Protein AF-A0A8T4MLV3-F1 (afdb_monomer)

Radius of gyration: 17.92 Å; Cα contacts (8 Å, |Δi|>4): 299; chains: 1; bounding box: 36×40×73 Å

Solvent-accessible surface area (backbone atoms only — not comparable to full-atom values): 10823 Å² total; per-residue (Å²): 136,87,82,80,91,83,88,83,83,81,86,71,72,80,55,95,76,84,56,32,36,29,25,32,17,57,23,57,56,84,92,43,91,52,51,22,4,35,16,37,26,32,37,85,59,87,55,57,42,27,29,58,46,47,40,67,59,47,53,52,50,33,69,78,64,64,30,89,85,42,58,24,55,58,48,20,52,53,49,48,73,70,39,71,93,43,50,88,75,42,48,30,40,31,48,24,83,70,58,63,59,69,54,22,48,54,42,37,50,63,78,39,67,88,35,68,66,60,72,71,41,50,74,46,42,50,69,57,50,23,63,77,68,71,39,82,79,73,71,69,78,5,41,71,52,2,44,51,32,38,77,33,67,88,48,59,67,81,67,34,58,64,72,74,75,77,51,68,57,86,77,52,69,70,63,51,50,57,50,55,53,59,62,61,73,73,121

pLDDT: mean 87.21, std 15.51, range [35.97, 98.12]

Foldseek 3Di:
DDDDPDDDDDPQVPDLPNWKEKEKEKDAALPGAFKIKIKIQIPPDRDMAIAIDGNVQSVVCCVVQVCNPPSLLLVLLRVCLRPVVPLVVTQEYEYEPDDPQVSNVVLNCLVCVPPPSVVRHHYYYPVVSCVSRVNPPDDGPCHVVRVLCRVAVPPDPVRCPPDDHHRYRDDHNVSSVVSSVSSVVPD

Nearest PDB structures (foldseek):
  3p0c-assembly3_A  TM=3.294E-01  e=3.700E-01  Homo sapiens
  6hxt-assembly2_B  TM=4.831E-01  e=4.244E+00  Homo sapiens
  6hxt-assembly2_C  TM=4.586E-01  e=5.096E+00  Homo sapiens
  5xf9-assembly2_E  TM=2.841E-01  e=3.128E+00  Hydrogenophilus thermoluteolus
  6hxv-assembly1_B  TM=4.649E-01  e=9.967E+00  Danio rerio

Mean predicted aligned error: 6.8 Å

Sequence (187 aa):
MFGSSEKADSKMKKNHFGGRTMHIDVSRRFYQEGDSGIAFKIIPSQKHKGMVLSNKLKKELIRDFELDKNYAQLHAVCIYYLIRDELDSFDNLVICNDESYFDVKRYLDILFLDNEKYLSKFITSLSKLREITGDAKIRSYADGIANVYRRKALKPIRRRQKGVLLDIVQINYKMIKEKLEVTKKIK

Structure (mmCIF, N/CA/C/O backbone):
data_AF-A0A8T4MLV3-F1
#
_entry.id   AF-A0A8T4MLV3-F1
#
loop_
_atom_site.group_PDB
_atom_site.id
_atom_site.type_symbol
_atom_site.label_atom_id
_atom_site.label_alt_id
_atom_site.label_comp_id
_atom_site.label_asym_id
_atom_site.label_entity_id
_atom_site.label_seq_id
_atom_site.pdbx_PDB_ins_code
_atom_site.Cartn_x
_atom_site.Cartn_y
_atom_site.Cartn_z
_atom_site.occupancy
_atom_site.B_iso_or_equiv
_atom_site.auth_seq_id
_atom_site.auth_comp_id
_atom_site.auth_asym_id
_atom_site.auth_atom_id
_atom_site.pdbx_PDB_model_num
ATOM 1 N N . MET A 1 1 ? 8.757 2.879 -54.086 1.00 38.22 1 MET A N 1
ATOM 2 C CA . MET A 1 1 ? 9.854 2.799 -53.099 1.00 38.22 1 MET A CA 1
ATOM 3 C C . MET A 1 1 ? 9.245 2.981 -51.721 1.00 38.22 1 MET A C 1
ATOM 5 O O . MET A 1 1 ? 8.786 4.071 -51.412 1.00 38.22 1 MET A O 1
ATOM 9 N N . PHE A 1 2 ? 9.134 1.897 -50.954 1.00 40.03 2 PHE A N 1
ATOM 10 C CA . PHE A 1 2 ? 8.582 1.917 -49.601 1.00 40.03 2 PHE A CA 1
ATOM 11 C C . PHE A 1 2 ? 9.698 2.281 -48.618 1.00 40.03 2 PHE A C 1
ATOM 13 O O . PHE A 1 2 ? 10.613 1.494 -48.394 1.00 40.03 2 PHE A O 1
ATOM 20 N N . GLY A 1 3 ? 9.647 3.502 -48.087 1.00 36.81 3 GLY A N 1
ATOM 21 C CA . GLY A 1 3 ? 10.562 3.995 -47.060 1.00 36.81 3 GLY A CA 1
ATOM 22 C C . GLY A 1 3 ? 10.062 3.632 -45.666 1.00 36.81 3 GLY A C 1
ATOM 23 O O . GLY A 1 3 ? 9.295 4.379 -45.072 1.00 36.81 3 GLY A O 1
ATOM 24 N N . SER A 1 4 ? 10.490 2.459 -45.202 1.00 36.94 4 SER A N 1
ATOM 25 C CA . SER A 1 4 ? 10.710 2.032 -43.811 1.00 36.94 4 SER A CA 1
ATOM 26 C C . SER A 1 4 ? 10.279 2.993 -42.686 1.00 36.94 4 SER A C 1
ATOM 28 O O . SER A 1 4 ? 11.023 3.894 -42.286 1.00 36.94 4 SER A O 1
ATOM 30 N N . SER A 1 5 ? 9.116 2.699 -42.098 1.00 44.97 5 SER A N 1
ATOM 31 C CA . SER A 1 5 ? 8.753 3.065 -40.729 1.00 44.97 5 SER A CA 1
ATOM 32 C C . SER A 1 5 ? 9.368 2.055 -39.759 1.00 44.97 5 SER A C 1
ATOM 34 O O . SER A 1 5 ? 8.795 0.998 -39.543 1.00 44.97 5 SER A O 1
ATOM 36 N N . GLU A 1 6 ? 10.529 2.339 -39.174 1.00 42.00 6 GLU A N 1
ATOM 37 C CA . GLU A 1 6 ? 11.076 1.458 -38.129 1.00 42.00 6 GLU A CA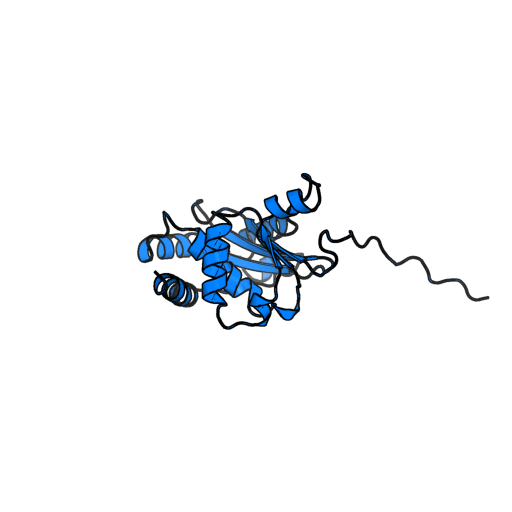 1
ATOM 38 C C . GLU A 1 6 ? 12.088 2.205 -37.250 1.00 42.00 6 GLU A C 1
ATOM 40 O O . GLU A 1 6 ? 13.288 1.956 -37.252 1.00 42.00 6 GLU A O 1
ATOM 45 N N . LYS A 1 7 ? 11.599 3.194 -36.494 1.00 40.00 7 LYS A N 1
ATOM 46 C CA . LYS A 1 7 ? 12.324 3.751 -35.338 1.00 40.00 7 LYS A CA 1
ATOM 47 C C . LYS A 1 7 ? 11.364 4.116 -34.213 1.00 40.00 7 LYS A C 1
ATOM 49 O O . LYS A 1 7 ? 11.283 5.269 -33.804 1.00 40.00 7 LYS A O 1
ATOM 54 N N . ALA A 1 8 ? 10.638 3.129 -33.708 1.00 41.59 8 ALA A N 1
ATOM 55 C CA . ALA A 1 8 ? 9.947 3.263 -32.434 1.00 41.59 8 ALA A CA 1
ATOM 56 C C . ALA A 1 8 ? 9.657 1.887 -31.835 1.00 41.59 8 ALA A C 1
ATOM 58 O O . ALA A 1 8 ? 8.499 1.547 -31.663 1.00 41.59 8 ALA A O 1
ATOM 59 N N . ASP A 1 9 ? 10.688 1.101 -31.501 1.00 37.69 9 ASP A N 1
ATOM 60 C CA . ASP A 1 9 ? 10.455 0.018 -30.549 1.00 37.69 9 ASP A CA 1
ATOM 61 C C . ASP A 1 9 ? 11.658 -0.380 -29.686 1.00 37.69 9 ASP A C 1
ATOM 63 O O . ASP A 1 9 ? 12.780 -0.587 -30.142 1.00 37.69 9 ASP A O 1
ATOM 67 N N . SER A 1 10 ? 11.345 -0.544 -28.398 1.00 38.84 10 SER A N 1
ATOM 68 C CA . SER A 1 10 ? 12.052 -1.343 -27.391 1.00 38.84 10 SER A CA 1
ATOM 69 C C . SER A 1 10 ? 13.376 -0.832 -26.776 1.00 38.84 10 SER A C 1
ATOM 71 O O . SER A 1 10 ? 14.437 -1.442 -26.841 1.00 38.84 10 SER A O 1
ATOM 73 N N . LYS A 1 11 ? 13.269 0.183 -25.909 1.00 35.97 11 LYS A N 1
ATOM 74 C CA . LYS A 1 11 ? 13.940 0.103 -24.590 1.00 35.97 11 LYS A CA 1
ATOM 75 C C . LYS A 1 11 ? 12.899 -0.197 -23.512 1.00 35.97 11 LYS A C 1
ATOM 77 O O . LYS A 1 11 ? 12.732 0.560 -22.557 1.00 35.97 11 LYS A O 1
ATOM 82 N N . MET A 1 12 ? 12.181 -1.314 -23.658 1.00 44.34 12 MET A N 1
ATOM 83 C CA . MET A 1 12 ? 11.504 -1.916 -22.510 1.00 44.34 12 MET A CA 1
ATOM 84 C C . MET A 1 12 ? 12.601 -2.283 -21.513 1.00 44.34 12 MET A C 1
ATOM 86 O O . MET A 1 12 ? 13.389 -3.195 -21.755 1.00 44.34 12 MET A O 1
ATOM 90 N N . LYS A 1 13 ? 12.703 -1.534 -20.409 1.00 47.12 13 LYS A N 1
ATOM 91 C CA . LYS A 1 13 ? 13.514 -1.961 -19.266 1.00 47.12 13 LYS A CA 1
ATOM 92 C C . LYS A 1 13 ? 13.039 -3.367 -18.913 1.00 47.12 13 LYS A C 1
ATOM 94 O O . LYS A 1 13 ? 11.882 -3.516 -18.523 1.00 47.12 13 LYS A O 1
ATOM 99 N N . LYS A 1 14 ? 13.895 -4.376 -19.117 1.00 52.41 14 LYS A N 1
ATOM 100 C CA . LYS A 1 14 ? 13.603 -5.759 -18.732 1.00 52.41 14 LYS A CA 1
ATOM 101 C C . LYS A 1 14 ? 13.127 -5.735 -17.282 1.00 52.41 14 LYS A C 1
ATOM 103 O O . LYS A 1 14 ? 13.835 -5.247 -16.405 1.00 52.41 14 LYS A O 1
ATOM 108 N N . ASN A 1 15 ? 11.893 -6.169 -17.060 1.00 64.31 15 ASN A N 1
ATOM 109 C CA . ASN A 1 15 ? 11.380 -6.355 -15.717 1.00 64.31 15 ASN A CA 1
ATOM 110 C C . ASN A 1 15 ? 12.040 -7.610 -15.132 1.00 64.31 15 ASN A C 1
ATOM 112 O O . ASN A 1 15 ? 12.141 -8.627 -15.813 1.00 64.31 15 ASN A O 1
ATOM 116 N N . HIS A 1 16 ? 12.472 -7.529 -13.878 1.00 70.94 16 HIS A N 1
ATOM 117 C CA . HIS A 1 16 ? 13.237 -8.554 -13.170 1.00 70.94 16 HIS A CA 1
ATOM 118 C C . HIS A 1 16 ? 12.506 -9.895 -12.993 1.00 70.94 16 HIS A C 1
ATOM 120 O O . HIS A 1 16 ? 13.148 -10.893 -12.696 1.00 70.94 16 HIS A O 1
ATOM 126 N N . PHE A 1 17 ? 11.186 -9.922 -13.194 1.00 71.94 17 PHE A N 1
ATOM 127 C CA . PHE A 1 17 ? 10.350 -11.115 -13.026 1.00 71.94 17 PHE A CA 1
ATOM 128 C C . PHE A 1 17 ? 9.746 -11.667 -14.328 1.00 71.94 17 PHE A C 1
ATOM 130 O O . PHE A 1 17 ? 8.908 -12.557 -14.269 1.00 71.94 17 PHE A O 1
ATOM 137 N N . GLY A 1 18 ? 10.082 -11.128 -15.507 1.00 72.75 18 GLY A N 1
ATOM 138 C CA . GLY A 1 18 ? 9.523 -11.614 -16.783 1.00 72.75 18 GLY A CA 1
ATOM 139 C C . GLY A 1 18 ? 8.006 -11.406 -16.994 1.00 72.75 18 GLY A C 1
ATOM 140 O O . GLY A 1 18 ? 7.524 -11.665 -18.088 1.00 72.75 18 GLY A O 1
ATOM 141 N N . GLY A 1 19 ? 7.267 -10.897 -15.998 1.00 82.50 19 GLY A N 1
ATOM 142 C CA . GLY A 1 19 ? 5.834 -10.562 -16.062 1.00 82.50 19 GLY A CA 1
ATOM 143 C C . GLY A 1 19 ? 5.546 -9.090 -15.748 1.00 82.50 19 GLY A C 1
ATOM 144 O O . GLY A 1 19 ? 6.440 -8.245 -15.822 1.00 82.50 19 GLY A O 1
ATOM 145 N N . ARG A 1 20 ? 4.308 -8.749 -15.378 1.00 93.88 20 ARG A N 1
ATOM 146 C CA . ARG A 1 20 ? 3.924 -7.404 -14.911 1.00 93.88 20 ARG A CA 1
ATOM 147 C C . ARG A 1 20 ? 4.172 -7.302 -13.409 1.00 93.88 20 ARG A C 1
ATOM 149 O O . ARG A 1 20 ? 3.594 -8.059 -12.632 1.00 93.88 20 ARG A O 1
ATOM 156 N N . THR A 1 21 ? 5.012 -6.364 -12.983 1.00 95.31 21 THR A N 1
ATOM 157 C CA . THR A 1 21 ? 5.384 -6.216 -11.566 1.00 95.31 21 THR A CA 1
ATOM 158 C C . THR A 1 21 ? 4.865 -4.906 -11.010 1.00 95.31 21 THR A C 1
ATOM 160 O O . THR A 1 21 ? 5.248 -3.830 -11.471 1.00 95.31 21 THR A O 1
ATOM 163 N N . MET A 1 22 ? 4.024 -4.999 -9.988 1.00 96.94 22 MET A N 1
ATOM 164 C CA . MET A 1 22 ? 3.581 -3.874 -9.187 1.00 96.94 22 MET A CA 1
ATOM 165 C C . MET A 1 22 ? 4.578 -3.631 -8.057 1.00 96.94 22 MET A C 1
ATOM 167 O O . MET A 1 22 ? 4.738 -4.467 -7.178 1.00 96.94 22 MET A O 1
ATOM 171 N N . HIS A 1 23 ? 5.231 -2.475 -8.059 1.00 96.88 23 HIS A N 1
ATOM 172 C CA . HIS A 1 23 ? 5.948 -1.983 -6.885 1.00 96.88 23 HIS A CA 1
ATOM 173 C C . HIS A 1 23 ? 5.000 -1.124 -6.061 1.00 96.88 23 HIS A C 1
ATOM 175 O O . HIS A 1 23 ? 4.337 -0.263 -6.638 1.00 96.88 23 HIS A O 1
ATOM 181 N N . ILE A 1 24 ? 4.978 -1.310 -4.745 1.00 97.25 24 ILE A N 1
ATOM 182 C CA . ILE A 1 24 ? 4.313 -0.419 -3.788 1.00 97.25 24 ILE A CA 1
ATOM 183 C C . ILE A 1 24 ? 5.359 0.190 -2.874 1.00 97.25 24 ILE A C 1
ATOM 185 O O . ILE A 1 24 ? 6.262 -0.518 -2.454 1.00 97.25 24 ILE A O 1
ATOM 189 N N . ASP A 1 25 ? 5.232 1.474 -2.555 1.00 96.12 25 ASP A N 1
ATOM 190 C CA . ASP A 1 25 ? 6.107 2.145 -1.593 1.00 96.12 25 ASP A CA 1
ATOM 191 C C . ASP A 1 25 ? 5.334 3.151 -0.743 1.00 96.12 25 ASP A C 1
ATOM 193 O O . ASP A 1 25 ? 4.280 3.662 -1.147 1.00 96.12 25 ASP A O 1
ATOM 197 N N . VAL A 1 26 ? 5.907 3.478 0.412 1.00 95.62 26 VAL A N 1
ATOM 198 C CA . VAL A 1 26 ? 5.410 4.479 1.345 1.00 95.62 26 VAL A CA 1
ATOM 199 C C . VAL A 1 26 ? 6.405 5.631 1.477 1.00 95.62 26 VAL A C 1
ATOM 201 O O . VAL A 1 26 ? 7.546 5.496 1.913 1.00 95.62 26 VAL A O 1
ATOM 204 N N . SER A 1 27 ? 5.933 6.833 1.166 1.00 95.12 27 SER A N 1
ATOM 205 C CA . SER A 1 27 ? 6.640 8.067 1.472 1.00 95.12 27 SER A CA 1
ATOM 206 C C . SER A 1 27 ? 6.173 8.594 2.817 1.00 95.12 27 SER A C 1
ATOM 208 O O . SER A 1 27 ? 4.989 8.892 2.994 1.00 95.12 27 SER A O 1
ATOM 210 N N . ARG A 1 28 ? 7.144 8.778 3.719 1.00 93.94 28 ARG A N 1
ATOM 211 C CA . ARG A 1 28 ? 6.953 9.126 5.130 1.00 93.94 28 ARG A CA 1
ATOM 212 C C . ARG A 1 28 ? 6.128 8.067 5.868 1.00 93.94 28 ARG A C 1
ATOM 214 O O . ARG A 1 28 ? 4.917 7.955 5.683 1.00 93.94 28 ARG A O 1
ATOM 221 N N . ARG A 1 29 ? 6.796 7.303 6.729 1.00 91.81 29 ARG A N 1
ATOM 222 C CA . ARG A 1 29 ? 6.216 6.178 7.472 1.00 91.81 29 ARG A CA 1
ATOM 223 C C . ARG A 1 29 ? 5.037 6.609 8.335 1.00 91.81 29 ARG A C 1
ATOM 225 O O . ARG A 1 29 ? 4.906 7.784 8.684 1.00 91.81 29 ARG A O 1
ATOM 232 N N . PHE A 1 30 ? 4.176 5.661 8.688 1.00 91.94 30 PHE A N 1
ATOM 233 C CA . PHE A 1 30 ? 2.956 5.975 9.429 1.00 91.94 30 PHE A CA 1
ATOM 234 C C . PHE A 1 30 ? 3.248 6.550 10.820 1.00 91.94 30 PHE A C 1
ATOM 236 O O . PHE A 1 30 ? 2.570 7.502 11.209 1.00 91.94 30 PHE A O 1
ATOM 243 N N . TYR A 1 31 ? 4.319 6.092 11.477 1.00 89.00 31 TYR A N 1
ATOM 244 C CA . TYR A 1 31 ? 4.803 6.625 12.757 1.00 89.00 31 TYR A CA 1
ATOM 245 C C . TYR A 1 31 ? 5.423 8.030 12.672 1.00 89.00 31 TYR A C 1
ATOM 247 O O . TYR A 1 31 ? 5.578 8.701 13.687 1.00 89.00 31 TYR A O 1
ATOM 255 N N . GLN A 1 32 ? 5.805 8.496 11.478 1.00 92.25 32 GLN A N 1
ATOM 256 C CA . GLN A 1 32 ? 6.435 9.806 11.307 1.00 92.25 32 GLN A CA 1
ATOM 257 C C . GLN A 1 32 ? 5.393 10.926 11.266 1.00 92.25 32 GLN A C 1
ATOM 259 O O . GLN A 1 32 ? 4.320 10.782 10.676 1.00 92.25 32 GLN A O 1
ATOM 264 N N . GLU A 1 33 ? 5.734 12.088 11.821 1.00 93.19 33 GLU A N 1
ATOM 265 C CA . GLU A 1 33 ? 4.837 13.241 11.845 1.00 93.19 33 GLU A CA 1
ATOM 266 C C . GLU A 1 33 ? 4.511 13.791 10.443 1.00 93.19 33 GLU A C 1
ATOM 268 O O . GLU A 1 33 ? 5.376 13.988 9.584 1.00 93.19 33 GLU A O 1
ATOM 273 N N . GLY A 1 34 ? 3.235 14.115 10.229 1.00 95.50 34 GLY A N 1
ATOM 274 C CA . GLY A 1 34 ? 2.718 14.680 8.986 1.00 95.50 34 GLY A CA 1
ATOM 275 C C . GLY A 1 34 ? 2.099 13.616 8.084 1.00 95.50 34 GLY A C 1
ATOM 276 O O . GLY A 1 34 ? 1.965 12.461 8.472 1.00 95.50 34 GLY A O 1
ATOM 277 N N . ASP A 1 35 ? 1.697 14.004 6.878 1.00 96.88 35 ASP A N 1
ATOM 278 C CA . ASP A 1 35 ? 0.952 13.106 5.989 1.00 96.88 35 ASP A CA 1
ATOM 279 C C . ASP A 1 35 ? 1.829 11.977 5.438 1.00 96.88 35 ASP A C 1
ATOM 281 O O . ASP A 1 35 ? 2.981 12.210 5.065 1.00 96.88 35 ASP A O 1
ATOM 285 N N . SER A 1 36 ? 1.262 10.779 5.326 1.00 96.50 36 SER A N 1
ATOM 286 C CA . SER A 1 36 ? 1.901 9.616 4.701 1.00 96.50 36 SER A CA 1
ATOM 287 C C . SER A 1 36 ? 1.266 9.358 3.343 1.00 96.50 36 SER A C 1
ATOM 289 O O . SER A 1 36 ? 0.042 9.318 3.233 1.00 96.50 36 SER A O 1
ATOM 291 N N . GLY A 1 37 ? 2.086 9.197 2.307 1.00 96.56 37 GLY A N 1
ATOM 292 C CA . GLY A 1 37 ? 1.617 8.818 0.975 1.00 96.56 37 GLY A CA 1
ATOM 293 C C . GLY A 1 37 ? 2.032 7.397 0.661 1.00 96.56 37 GLY A C 1
ATOM 294 O O . GLY A 1 37 ? 3.175 7.034 0.907 1.00 96.56 37 GLY A O 1
ATOM 295 N N . ILE A 1 38 ? 1.125 6.619 0.092 1.00 97.06 38 ILE A N 1
ATOM 296 C CA . ILE A 1 38 ? 1.403 5.267 -0.385 1.00 97.06 38 ILE A CA 1
ATOM 297 C C . ILE A 1 38 ? 0.897 5.157 -1.813 1.00 97.06 38 ILE A C 1
ATOM 299 O O . ILE A 1 38 ? -0.168 5.683 -2.149 1.00 97.06 38 ILE A O 1
ATOM 303 N N . ALA A 1 39 ? 1.695 4.545 -2.676 1.00 97.44 39 ALA A N 1
ATOM 304 C CA . ALA A 1 39 ? 1.364 4.426 -4.083 1.00 97.44 39 ALA A CA 1
ATOM 305 C C . ALA A 1 39 ? 1.960 3.167 -4.687 1.00 97.44 39 ALA A C 1
ATOM 307 O O . ALA A 1 39 ? 2.954 2.640 -4.189 1.00 97.44 39 ALA A O 1
ATOM 308 N N . PHE A 1 4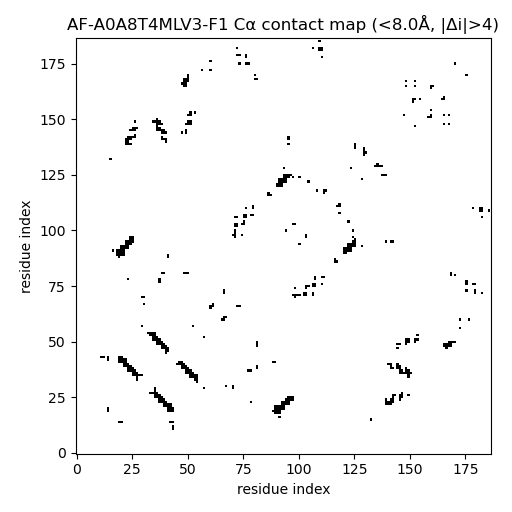0 ? 1.372 2.743 -5.802 1.00 97.50 40 PHE A N 1
ATOM 309 C CA . PHE A 1 40 ? 1.919 1.693 -6.639 1.00 97.50 40 PHE A CA 1
ATOM 310 C C . PHE A 1 40 ? 2.348 2.208 -8.011 1.00 97.50 40 PHE A C 1
ATOM 312 O O . PHE A 1 40 ? 1.827 3.209 -8.509 1.00 97.50 40 PHE A O 1
ATOM 319 N N . LYS A 1 41 ? 3.241 1.458 -8.660 1.00 96.44 41 LYS A N 1
ATOM 320 C CA . LYS A 1 41 ? 3.507 1.530 -10.101 1.00 96.44 41 LYS A CA 1
ATOM 321 C C . LYS A 1 41 ? 3.645 0.130 -10.684 1.00 96.44 41 LYS A C 1
ATOM 323 O O . LYS A 1 41 ? 4.386 -0.679 -10.134 1.00 96.44 41 LYS A O 1
ATOM 328 N N . ILE A 1 42 ? 2.990 -0.129 -11.814 1.00 95.56 42 ILE A N 1
ATOM 329 C CA . ILE A 1 42 ? 3.079 -1.414 -1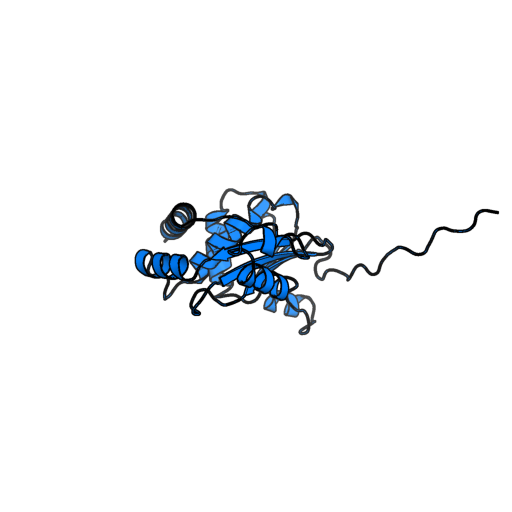2.520 1.00 95.56 42 ILE A CA 1
ATOM 330 C C . ILE A 1 42 ? 4.055 -1.293 -13.686 1.00 95.56 42 ILE A C 1
ATOM 332 O O . ILE A 1 42 ? 3.784 -0.553 -14.623 1.00 95.56 42 ILE A O 1
ATOM 336 N N . ILE A 1 43 ? 5.149 -2.048 -13.671 1.00 93.31 43 ILE A N 1
ATOM 337 C CA . ILE A 1 43 ? 6.133 -2.149 -14.759 1.00 93.31 43 ILE A CA 1
ATOM 338 C C . ILE A 1 43 ? 5.782 -3.364 -15.638 1.00 93.31 43 ILE A C 1
ATOM 340 O O . ILE A 1 43 ? 5.415 -4.402 -15.087 1.00 93.31 43 ILE A O 1
ATOM 344 N N . PRO A 1 44 ? 5.875 -3.278 -16.981 1.00 91.50 44 PRO A N 1
ATOM 345 C CA . PRO A 1 44 ? 6.465 -2.198 -17.788 1.00 91.50 44 PRO A CA 1
ATOM 346 C C . PRO A 1 44 ? 5.556 -0.988 -18.054 1.00 91.50 44 PRO A C 1
ATOM 348 O O . PRO A 1 44 ? 6.019 -0.003 -18.630 1.00 91.50 44 PRO A O 1
ATOM 351 N N . SER A 1 45 ? 4.288 -1.027 -17.638 1.00 90.50 45 SER A N 1
ATOM 352 C CA . SER A 1 45 ? 3.359 0.085 -17.862 1.00 90.50 45 SER A CA 1
ATOM 353 C C . SER A 1 45 ? 3.766 1.371 -17.110 1.00 90.50 45 SER A C 1
ATOM 355 O O . SER A 1 45 ? 4.683 1.401 -16.286 1.00 90.50 45 SER A O 1
ATOM 357 N N . GLN A 1 46 ? 3.071 2.476 -17.385 1.00 87.44 46 GLN A N 1
ATOM 358 C CA . GLN A 1 46 ? 3.147 3.681 -16.548 1.00 87.44 46 GLN A CA 1
ATOM 359 C C . GLN A 1 46 ? 1.964 3.796 -15.578 1.00 87.44 46 GLN A C 1
ATOM 361 O O . GLN A 1 46 ? 1.837 4.821 -14.910 1.00 87.44 46 GLN A O 1
ATOM 366 N N . LYS A 1 47 ? 1.114 2.760 -15.469 1.00 93.88 47 LYS A N 1
ATOM 367 C CA . LYS A 1 47 ? -0.049 2.777 -14.579 1.00 93.88 47 LYS A CA 1
ATOM 368 C C . LYS A 1 47 ? 0.411 2.921 -13.131 1.00 93.88 47 LYS A C 1
ATOM 370 O O . LYS A 1 47 ? 1.246 2.149 -12.648 1.00 93.88 47 LYS A O 1
ATOM 375 N N . HIS A 1 48 ? -0.142 3.916 -12.451 1.00 95.25 48 HIS A N 1
ATOM 376 C CA . HIS A 1 48 ? 0.115 4.192 -11.049 1.00 95.25 48 HIS A CA 1
ATOM 377 C C . HIS A 1 48 ? -1.160 4.662 -10.362 1.00 95.25 48 HIS A C 1
ATOM 379 O O . HIS A 1 48 ? -1.980 5.354 -10.967 1.00 95.25 48 HIS A O 1
ATOM 385 N N . LYS A 1 49 ? -1.271 4.378 -9.073 1.00 96.94 49 LYS A N 1
ATOM 386 C CA . LYS A 1 49 ? -2.350 4.864 -8.214 1.00 96.94 49 LYS A CA 1
ATOM 387 C C . LYS A 1 49 ? -1.791 5.107 -6.830 1.00 96.94 49 LYS A C 1
ATOM 389 O O . LYS A 1 49 ? -0.792 4.494 -6.454 1.00 96.94 49 LYS A O 1
ATOM 394 N N . GLY A 1 50 ? -2.417 5.984 -6.065 1.00 97.25 50 GLY A N 1
ATOM 395 C CA . GLY A 1 50 ? -1.966 6.240 -4.708 1.00 97.25 50 GLY A CA 1
ATOM 396 C C . GLY A 1 50 ? -3.053 6.774 -3.803 1.00 97.25 50 GLY A C 1
ATOM 397 O O . GLY A 1 50 ? -4.166 7.074 -4.221 1.00 97.25 50 GLY A O 1
ATOM 398 N N . MET A 1 51 ? -2.712 6.905 -2.535 1.00 97.06 51 MET A N 1
ATOM 399 C CA . MET A 1 51 ? -3.559 7.485 -1.502 1.00 97.06 51 MET A CA 1
ATOM 400 C C . MET A 1 51 ? -2.694 8.243 -0.501 1.00 97.06 51 MET A C 1
ATOM 402 O O . MET A 1 51 ? -1.462 8.140 -0.498 1.00 97.06 51 MET A O 1
ATOM 406 N N . VAL A 1 52 ? -3.351 9.027 0.348 1.00 96.75 52 VAL A N 1
ATOM 407 C CA . VAL A 1 52 ? -2.702 9.747 1.440 1.00 96.75 52 VAL A CA 1
ATOM 408 C C . VAL A 1 52 ? -3.504 9.575 2.712 1.00 96.75 52 VAL A C 1
ATOM 410 O O . VAL A 1 52 ? -4.711 9.808 2.721 1.00 96.75 52 VAL A O 1
ATOM 413 N N . LEU A 1 53 ? -2.805 9.237 3.793 1.00 96.56 53 LEU A N 1
ATOM 414 C CA . LEU A 1 53 ? -3.324 9.360 5.145 1.00 96.56 53 LEU A CA 1
ATOM 415 C C . LEU A 1 53 ? -2.867 10.694 5.725 1.00 96.56 53 LEU A C 1
ATOM 417 O O . LEU A 1 53 ? -1.665 10.945 5.858 1.00 96.56 53 LEU A O 1
ATOM 421 N N . SER A 1 54 ? -3.832 11.544 6.073 1.00 96.88 54 SER A N 1
ATOM 422 C CA . SER A 1 54 ? -3.536 12.801 6.752 1.00 96.88 54 SER A CA 1
ATOM 423 C C . SER A 1 54 ? -2.979 12.536 8.149 1.00 96.88 54 SER A C 1
ATOM 425 O O . SER A 1 54 ? -3.343 11.552 8.797 1.00 96.88 54 SER A O 1
ATOM 427 N N . ASN A 1 55 ? -2.142 13.440 8.657 1.00 95.94 55 ASN A N 1
ATOM 428 C CA . ASN A 1 55 ? -1.617 13.330 10.023 1.00 95.94 55 ASN A CA 1
ATOM 429 C C . ASN A 1 55 ? -2.736 13.190 11.071 1.00 95.94 55 ASN A C 1
ATOM 431 O O . ASN A 1 55 ? -2.604 12.426 12.022 1.00 95.94 55 ASN A O 1
ATOM 435 N N . LYS A 1 56 ? -3.858 13.898 10.871 1.00 96.06 56 LYS A N 1
ATOM 436 C CA . LYS A 1 56 ? -5.038 13.819 11.740 1.00 96.06 56 LYS A CA 1
ATOM 437 C C . LYS A 1 56 ? -5.613 12.401 11.771 1.00 96.06 56 LYS A C 1
ATOM 439 O O . LYS A 1 56 ? -5.742 11.831 12.847 1.00 96.06 56 LYS A O 1
ATOM 444 N N . LEU A 1 57 ? -5.878 11.821 10.599 1.00 95.69 57 LEU A N 1
ATOM 445 C CA . LEU A 1 57 ? -6.426 10.469 10.493 1.00 95.69 57 LEU A CA 1
ATOM 446 C C . LEU A 1 57 ? -5.469 9.424 11.081 1.00 95.69 57 LEU A C 1
ATOM 448 O O . LEU A 1 57 ? -5.907 8.519 11.781 1.00 95.69 57 LEU A O 1
ATOM 452 N N . LYS A 1 58 ? -4.156 9.567 10.852 1.00 93.94 58 LYS A N 1
ATOM 453 C CA . LYS A 1 58 ? -3.158 8.678 11.465 1.00 93.94 58 LYS A CA 1
ATOM 454 C C . LYS A 1 58 ? -3.214 8.727 12.990 1.00 93.94 58 LYS A C 1
ATOM 456 O O . LYS A 1 58 ? -3.252 7.676 13.614 1.00 93.94 58 LYS A O 1
ATOM 461 N N . LYS A 1 59 ? -3.253 9.926 13.583 1.00 93.00 59 LYS A N 1
ATOM 462 C CA . LYS A 1 59 ? -3.340 10.097 15.043 1.00 93.00 59 LYS A CA 1
ATOM 463 C C . LYS A 1 59 ? -4.616 9.480 15.619 1.00 93.00 59 LYS A C 1
ATOM 465 O O . LYS A 1 59 ? -4.547 8.823 16.651 1.00 93.00 59 LYS A O 1
ATOM 470 N N . GLU A 1 60 ? -5.751 9.653 14.942 1.00 94.00 60 GLU A N 1
ATOM 471 C CA . GLU A 1 60 ? -7.023 9.028 15.332 1.00 94.00 60 GLU A CA 1
ATOM 472 C C . GLU A 1 60 ? -6.925 7.495 15.309 1.00 94.00 60 GLU A C 1
ATOM 474 O O . GLU A 1 60 ? -7.251 6.843 16.296 1.00 94.00 60 GLU A O 1
ATOM 479 N N .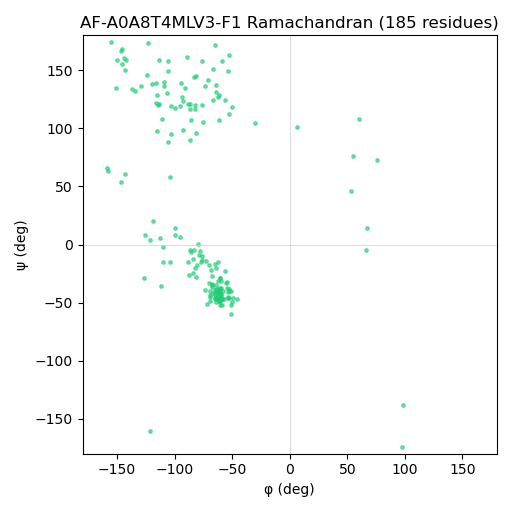 LEU A 1 61 ? -6.397 6.914 14.227 1.00 93.19 61 LEU A N 1
ATOM 480 C CA . LEU A 1 61 ? -6.235 5.461 14.100 1.00 93.19 61 LEU A CA 1
ATOM 481 C C . LEU A 1 61 ? -5.250 4.880 15.122 1.00 93.19 61 LEU A C 1
ATOM 483 O O . LEU A 1 61 ? -5.520 3.830 15.692 1.00 93.19 61 LEU A O 1
ATOM 487 N N . ILE A 1 62 ? -4.118 5.546 15.366 1.00 89.31 62 ILE A N 1
ATOM 488 C CA . ILE A 1 62 ? -3.120 5.081 16.342 1.00 89.31 62 ILE A CA 1
ATOM 489 C C . ILE A 1 62 ? -3.726 5.036 17.744 1.00 89.31 62 ILE A C 1
ATOM 491 O O . ILE A 1 62 ? -3.539 4.045 18.442 1.00 89.31 62 ILE A O 1
ATOM 495 N N . ARG A 1 63 ? -4.478 6.073 18.133 1.00 89.50 63 ARG A N 1
ATOM 496 C CA . ARG A 1 63 ? -5.137 6.137 19.441 1.00 89.50 63 ARG A CA 1
ATOM 497 C C . ARG A 1 63 ? -6.196 5.049 19.604 1.00 89.50 63 ARG A C 1
ATOM 499 O O . ARG A 1 63 ? -6.245 4.409 20.644 1.00 89.50 63 ARG A O 1
ATOM 506 N N . ASP A 1 64 ? -7.043 4.857 18.598 1.00 90.31 64 ASP A N 1
ATOM 507 C CA . ASP A 1 64 ? -8.224 4.001 18.733 1.00 90.31 64 ASP A CA 1
ATOM 508 C C . ASP A 1 64 ? -7.910 2.502 18.536 1.00 90.31 64 ASP A C 1
ATOM 510 O O . ASP A 1 64 ? -8.693 1.647 18.948 1.00 90.31 64 ASP A O 1
ATOM 514 N N . PHE A 1 65 ? -6.785 2.169 17.890 1.00 88.12 65 PHE A N 1
ATOM 515 C CA . PHE A 1 65 ? -6.400 0.787 17.569 1.00 88.12 65 PHE A CA 1
ATOM 516 C C . PHE A 1 65 ? -5.054 0.356 18.160 1.00 88.12 65 PHE A C 1
ATOM 518 O O . PHE A 1 65 ? -4.637 -0.764 17.871 1.00 88.12 65 PHE A O 1
ATOM 525 N N . GLU A 1 66 ? -4.397 1.207 18.955 1.00 83.81 66 GLU A N 1
ATOM 526 C CA . GLU A 1 66 ? -3.089 0.930 19.579 1.00 83.81 66 GLU A CA 1
ATOM 527 C C . GLU A 1 66 ? -2.033 0.496 18.540 1.00 83.81 66 GLU A C 1
ATOM 529 O O . GLU A 1 66 ? -1.317 -0.495 18.680 1.00 83.81 66 GLU A O 1
ATOM 534 N N . LEU A 1 67 ? -1.975 1.229 17.418 1.00 82.19 67 LEU A N 1
ATOM 535 C CA . LEU A 1 67 ? -1.093 0.902 16.285 1.00 82.19 67 LEU A CA 1
ATOM 536 C C . LEU A 1 67 ? 0.359 1.347 16.490 1.00 82.19 67 LEU A C 1
ATOM 538 O O . LEU A 1 67 ? 1.181 1.127 15.601 1.00 82.19 67 LEU A O 1
ATOM 542 N N . ASP A 1 68 ? 0.691 1.956 17.629 1.00 71.75 68 ASP A N 1
ATOM 543 C CA . ASP A 1 68 ? 2.043 2.412 17.974 1.00 71.75 68 ASP A CA 1
ATOM 544 C C . ASP A 1 68 ? 3.083 1.282 17.906 1.00 71.75 68 ASP A C 1
ATOM 546 O O . ASP A 1 68 ? 4.262 1.543 17.668 1.00 71.75 68 ASP A O 1
ATOM 550 N N . LYS A 1 69 ? 2.627 0.030 18.024 1.00 70.62 69 LYS A N 1
ATOM 551 C CA . LYS A 1 69 ? 3.447 -1.184 17.926 1.00 70.62 69 LYS A CA 1
ATOM 552 C C . LYS A 1 69 ? 3.193 -2.017 16.665 1.00 70.62 69 LYS A C 1
ATOM 554 O O . LYS A 1 69 ? 3.850 -3.037 16.483 1.00 70.62 69 LYS A O 1
ATOM 559 N N . ASN A 1 70 ? 2.248 -1.632 15.799 1.00 81.69 70 ASN A N 1
ATOM 560 C CA . ASN A 1 70 ? 1.796 -2.477 14.684 1.00 81.69 70 ASN A CA 1
ATOM 561 C C . ASN A 1 70 ? 1.399 -1.685 13.424 1.00 81.69 70 ASN A C 1
ATOM 563 O O . ASN A 1 70 ? 0.318 -1.846 12.852 1.00 81.69 70 ASN A O 1
ATOM 567 N N . TYR A 1 71 ? 2.306 -0.836 12.940 1.00 90.00 71 TYR A N 1
ATOM 568 C CA . TYR A 1 71 ? 2.104 -0.086 11.695 1.00 90.00 71 TYR A CA 1
ATOM 569 C C . TYR A 1 71 ? 1.996 -0.978 10.449 1.00 90.00 71 TYR A C 1
ATOM 571 O O . TYR A 1 71 ? 1.419 -0.552 9.445 1.00 90.00 71 TYR A O 1
ATOM 579 N N . ALA A 1 72 ? 2.485 -2.222 10.514 1.00 92.00 72 ALA A N 1
ATOM 580 C CA . ALA A 1 72 ? 2.338 -3.212 9.451 1.00 92.00 72 ALA A CA 1
ATOM 581 C C . ALA A 1 72 ? 0.862 -3.513 9.132 1.00 92.00 72 ALA A C 1
ATOM 583 O O . ALA A 1 72 ? 0.502 -3.631 7.960 1.00 92.00 72 ALA A O 1
ATOM 584 N N . GLN A 1 73 ? -0.010 -3.554 10.145 1.00 92.56 73 GLN A N 1
ATOM 585 C CA . GLN A 1 73 ? -1.446 -3.780 9.963 1.00 92.56 73 GLN A CA 1
ATOM 586 C C . GLN A 1 73 ? -2.102 -2.633 9.180 1.00 92.56 73 GLN A C 1
ATOM 588 O O . GLN A 1 73 ? -2.823 -2.862 8.208 1.00 92.56 73 GLN A O 1
ATOM 593 N N . LEU A 1 74 ? -1.790 -1.383 9.540 1.00 93.75 74 LEU A N 1
ATOM 594 C CA . LEU A 1 74 ? -2.262 -0.210 8.800 1.00 93.75 74 LEU A CA 1
ATOM 595 C C . LEU A 1 74 ? -1.706 -0.182 7.371 1.00 93.75 74 LEU A C 1
ATOM 597 O O . LEU A 1 74 ? -2.432 0.164 6.436 1.00 93.75 74 LEU A O 1
ATOM 601 N N . HIS A 1 75 ? -0.443 -0.577 7.192 1.00 94.81 75 HIS A N 1
ATOM 602 C CA . HIS A 1 75 ? 0.176 -0.669 5.876 1.00 94.81 75 HIS A CA 1
ATOM 603 C C . HIS A 1 75 ? -0.568 -1.663 4.979 1.00 94.81 75 HIS A C 1
ATOM 605 O O . HIS A 1 75 ? -0.957 -1.302 3.868 1.00 94.81 75 HIS A O 1
ATOM 611 N N . ALA A 1 76 ? -0.847 -2.867 5.484 1.00 95.69 76 ALA A N 1
ATOM 612 C CA . ALA A 1 76 ? -1.599 -3.893 4.769 1.00 95.69 76 ALA A CA 1
ATOM 613 C C . ALA A 1 76 ? -3.008 -3.421 4.382 1.00 95.69 76 ALA A C 1
ATOM 615 O O . ALA A 1 76 ? -3.413 -3.589 3.235 1.00 95.69 76 ALA A O 1
ATOM 616 N N . VAL A 1 77 ? -3.732 -2.747 5.285 1.00 96.56 77 VAL A N 1
ATOM 617 C CA . VAL A 1 77 ? -5.057 -2.179 4.971 1.00 96.56 77 VAL A CA 1
ATOM 618 C C . VAL A 1 77 ? -4.975 -1.141 3.847 1.00 96.56 77 VAL A C 1
ATOM 620 O O . VAL A 1 77 ? -5.816 -1.134 2.945 1.00 96.56 77 VAL A O 1
ATOM 623 N N . CYS A 1 78 ? -3.956 -0.280 3.857 1.00 96.75 78 CYS A N 1
ATOM 624 C CA . CYS A 1 78 ? -3.754 0.691 2.781 1.00 96.75 78 CYS A CA 1
ATOM 625 C C . CYS A 1 78 ? -3.444 0.001 1.445 1.00 96.75 78 CYS A C 1
ATOM 627 O O . CYS A 1 78 ? -4.017 0.366 0.418 1.00 96.75 78 CYS A O 1
ATOM 629 N N . ILE A 1 79 ? -2.576 -1.015 1.458 1.00 97.50 79 ILE A N 1
ATOM 630 C CA . ILE A 1 79 ? -2.244 -1.812 0.272 1.00 97.50 79 ILE A CA 1
ATOM 631 C C . ILE A 1 79 ? -3.492 -2.510 -0.274 1.00 97.50 79 ILE A C 1
ATOM 633 O O . ILE A 1 79 ? -3.755 -2.416 -1.469 1.00 97.50 79 ILE A O 1
ATOM 637 N N . TYR A 1 80 ? -4.296 -3.137 0.587 1.00 98.06 80 TYR A N 1
ATOM 638 C CA . TYR A 1 80 ? -5.548 -3.790 0.205 1.00 98.06 80 TYR A CA 1
ATOM 639 C C . TYR A 1 80 ? -6.447 -2.853 -0.609 1.00 98.06 80 TYR A C 1
ATOM 641 O O . TYR A 1 80 ? -6.838 -3.182 -1.729 1.00 98.06 80 TYR A O 1
ATOM 649 N N . TYR A 1 81 ? -6.713 -1.646 -0.101 1.00 98.12 81 TYR A N 1
ATOM 650 C CA . TYR A 1 81 ? -7.541 -0.673 -0.818 1.00 98.12 81 TYR A CA 1
ATOM 651 C C . TYR A 1 81 ? -6.886 -0.135 -2.095 1.00 98.12 81 TYR A C 1
ATOM 653 O O . TYR A 1 81 ? -7.601 0.252 -3.017 1.00 98.12 81 TYR A O 1
ATOM 661 N N . LEU A 1 82 ? -5.552 -0.100 -2.173 1.00 97.19 82 LEU A N 1
ATOM 662 C CA . LEU A 1 82 ? -4.850 0.287 -3.396 1.00 97.19 82 LEU A CA 1
ATOM 663 C C . LEU A 1 82 ? -4.998 -0.746 -4.513 1.00 97.19 82 LEU A C 1
ATOM 665 O O . LEU A 1 82 ? -5.122 -0.343 -5.669 1.00 97.19 82 LEU A O 1
ATOM 669 N N . ILE A 1 83 ? -4.949 -2.042 -4.186 1.00 97.25 83 ILE A N 1
ATOM 670 C CA . ILE A 1 83 ? -4.755 -3.098 -5.193 1.00 97.25 83 ILE A CA 1
ATOM 671 C C . ILE A 1 83 ? -5.973 -3.978 -5.454 1.00 97.25 83 ILE A C 1
ATOM 673 O O . ILE A 1 83 ? -5.971 -4.690 -6.454 1.00 97.25 83 ILE A O 1
ATOM 677 N N . ARG A 1 84 ? -6.996 -3.970 -4.587 1.00 96.69 84 ARG A N 1
ATOM 678 C CA . ARG A 1 84 ? -8.136 -4.908 -4.683 1.00 96.69 84 ARG A CA 1
ATOM 679 C C . ARG A 1 84 ? -8.854 -4.878 -6.037 1.00 96.69 84 ARG A C 1
ATOM 681 O O . ARG A 1 84 ? -9.296 -5.916 -6.508 1.00 96.69 84 ARG A O 1
ATOM 688 N N . ASP A 1 85 ? -8.902 -3.708 -6.673 1.00 95.69 85 ASP A N 1
ATOM 689 C CA . ASP A 1 85 ? -9.562 -3.489 -7.968 1.00 95.69 85 ASP A CA 1
ATOM 690 C C . ASP A 1 85 ? -8.567 -3.601 -9.145 1.00 95.69 85 ASP A C 1
ATOM 692 O O . ASP A 1 85 ? -8.891 -3.298 -10.289 1.00 95.69 85 ASP A O 1
ATOM 696 N N . GLU A 1 86 ? -7.323 -4.000 -8.863 1.00 96.19 86 GLU A N 1
ATOM 697 C CA . GLU A 1 86 ? -6.190 -4.006 -9.794 1.00 96.19 86 GLU A CA 1
ATOM 698 C C . GLU A 1 86 ? -5.506 -5.372 -9.895 1.00 96.19 86 GLU A C 1
ATOM 700 O O . GLU A 1 86 ? -4.457 -5.494 -10.528 1.00 96.19 86 GLU A O 1
ATOM 705 N N . LEU A 1 87 ? -6.085 -6.411 -9.290 1.00 96.69 87 LEU A N 1
ATOM 706 C CA . LEU A 1 87 ? -5.478 -7.741 -9.221 1.00 96.69 87 LEU A CA 1
ATOM 707 C C . LEU A 1 87 ? -5.233 -8.354 -10.608 1.00 96.69 87 LEU A C 1
ATOM 709 O O . LEU A 1 87 ? -4.271 -9.092 -10.778 1.00 96.69 87 LEU A O 1
ATOM 713 N N . ASP A 1 88 ? -6.021 -8.022 -11.630 1.00 95.69 88 ASP A N 1
ATOM 714 C CA . ASP A 1 88 ? -5.790 -8.506 -13.002 1.00 95.69 88 ASP A CA 1
ATOM 715 C C . ASP A 1 88 ? -4.651 -7.776 -13.72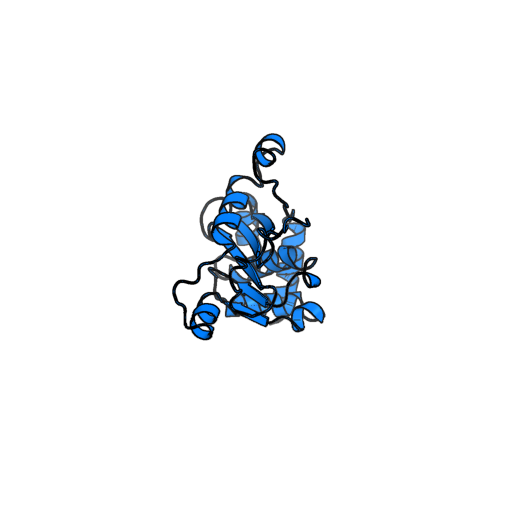9 1.00 95.69 88 ASP A C 1
ATOM 717 O O . ASP A 1 88 ? -4.155 -8.245 -14.757 1.00 95.69 88 ASP A O 1
ATOM 721 N N . SER A 1 89 ? -4.213 -6.629 -13.206 1.00 95.25 89 SER A N 1
ATOM 722 C CA . SER A 1 89 ? -3.256 -5.733 -13.863 1.00 95.25 89 SER A CA 1
ATOM 723 C C . SER A 1 89 ? -1.792 -6.123 -13.640 1.00 95.25 89 SER A C 1
ATOM 725 O O . SER A 1 89 ? -0.912 -5.571 -14.305 1.00 95.25 89 SER A O 1
ATOM 727 N N . PHE A 1 90 ? -1.503 -7.039 -12.713 1.00 95.75 90 PHE A N 1
ATOM 728 C CA . PHE A 1 90 ? -0.141 -7.444 -12.365 1.00 95.75 90 PHE A CA 1
ATOM 729 C C . PHE A 1 90 ? -0.041 -8.935 -12.037 1.00 95.75 90 PHE A C 1
ATOM 731 O O . PHE A 1 90 ? -1.030 -9.578 -11.698 1.00 95.75 90 PHE A O 1
ATOM 738 N N . ASP A 1 91 ? 1.175 -9.467 -12.103 1.00 94.31 91 ASP A N 1
ATOM 739 C CA . ASP A 1 91 ? 1.489 -10.870 -11.810 1.00 94.31 91 ASP A CA 1
ATOM 740 C C . ASP A 1 91 ? 2.321 -10.977 -10.522 1.00 94.31 91 ASP A C 1
ATOM 742 O O . ASP A 1 91 ? 2.109 -11.866 -9.699 1.00 94.31 91 ASP A O 1
ATOM 746 N N . ASN A 1 92 ? 3.208 -9.997 -10.306 1.00 95.25 92 ASN A N 1
ATOM 747 C CA . ASN A 1 92 ? 4.092 -9.924 -9.147 1.00 95.25 92 ASN A CA 1
ATOM 748 C C . ASN A 1 92 ? 3.830 -8.649 -8.337 1.00 95.25 92 ASN A C 1
ATOM 750 O O . ASN A 1 92 ? 3.705 -7.565 -8.914 1.00 95.25 92 ASN A O 1
ATOM 754 N N . LEU A 1 93 ? 3.818 -8.758 -7.011 1.00 96.12 93 LEU A N 1
ATOM 755 C CA . LEU A 1 93 ? 3.738 -7.640 -6.076 1.00 96.12 93 LEU A CA 1
ATOM 756 C C . LEU A 1 93 ? 5.042 -7.528 -5.281 1.00 96.12 93 LEU A C 1
ATOM 758 O O . LEU A 1 93 ? 5.431 -8.446 -4.563 1.00 96.12 93 LEU A O 1
ATOM 762 N N . VAL A 1 94 ? 5.698 -6.377 -5.384 1.00 95.94 94 VAL A N 1
ATOM 763 C CA . VAL A 1 94 ? 6.908 -6.035 -4.634 1.00 95.94 94 VAL A CA 1
ATOM 764 C C . VAL A 1 94 ? 6.558 -4.941 -3.638 1.00 95.94 94 VAL A C 1
ATOM 766 O O . VAL A 1 94 ? 6.347 -3.785 -4.021 1.00 95.94 94 VAL A O 1
ATOM 769 N N . ILE A 1 95 ? 6.517 -5.298 -2.360 1.00 95.44 95 ILE A N 1
ATOM 770 C CA . ILE A 1 95 ? 6.341 -4.332 -1.277 1.00 95.44 95 ILE A CA 1
ATOM 771 C C . ILE A 1 95 ? 7.725 -3.728 -0.981 1.00 95.44 95 ILE A C 1
ATOM 773 O O . ILE A 1 95 ? 8.722 -4.440 -0.802 1.00 95.44 95 ILE A O 1
ATOM 777 N N . CYS A 1 96 ? 7.830 -2.410 -1.143 1.00 91.12 96 CYS A N 1
ATOM 778 C CA . CYS A 1 96 ? 9.078 -1.670 -1.032 1.00 91.12 96 CYS A CA 1
ATOM 779 C C . CYS A 1 96 ? 9.072 -0.817 0.224 1.00 91.12 96 CYS A C 1
ATOM 781 O O . CYS A 1 96 ? 8.110 -0.096 0.482 1.00 91.12 96 CYS A O 1
ATOM 783 N N . ASN A 1 97 ? 10.238 -0.793 0.880 1.00 75.69 97 ASN A N 1
ATOM 784 C CA . ASN A 1 97 ? 10.491 0.039 2.044 1.00 75.69 97 ASN A CA 1
ATOM 785 C C . ASN A 1 97 ? 9.419 -0.263 3.092 1.00 75.69 97 ASN A C 1
ATOM 787 O O . ASN A 1 97 ? 8.494 0.514 3.292 1.00 75.69 97 ASN A O 1
ATOM 791 N N . ASP A 1 98 ? 9.537 -1.388 3.788 1.00 63.47 98 ASP A N 1
ATOM 792 C CA . ASP A 1 98 ? 8.433 -1.891 4.603 1.00 63.47 98 ASP A CA 1
ATOM 793 C C . ASP A 1 98 ? 8.707 -1.667 6.099 1.00 63.47 98 ASP A C 1
ATOM 795 O O . ASP A 1 98 ? 9.854 -1.661 6.545 1.00 63.47 98 ASP A O 1
ATOM 799 N N . GLU A 1 99 ? 7.629 -1.466 6.859 1.00 67.75 99 GLU A N 1
ATOM 800 C CA . GLU A 1 99 ? 7.486 -2.093 8.187 1.00 67.75 99 GLU A CA 1
ATOM 801 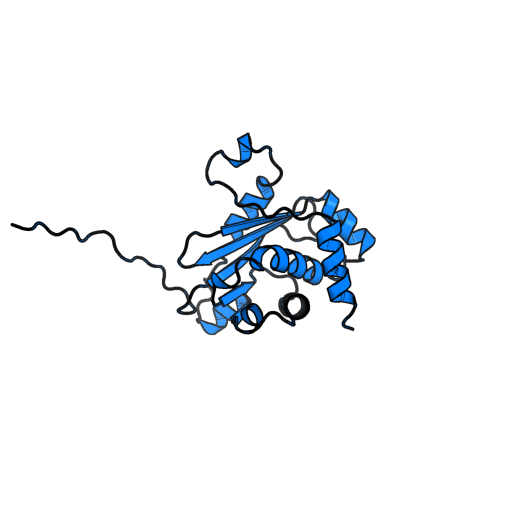C C . GLU A 1 99 ? 7.703 -3.616 8.026 1.00 67.75 99 GLU A C 1
ATOM 803 O O . GLU A 1 99 ? 7.614 -4.079 6.905 1.00 67.75 99 GLU A O 1
ATOM 808 N N . SER A 1 100 ? 7.960 -4.432 9.053 1.00 85.19 100 SER A N 1
ATOM 809 C CA . SER A 1 100 ? 8.170 -5.899 8.898 1.00 85.19 100 SER A CA 1
ATOM 810 C C . SER A 1 100 ? 7.394 -6.548 7.719 1.00 85.19 100 SER A C 1
ATOM 812 O O . SER A 1 100 ? 6.173 -6.712 7.783 1.00 85.19 100 SER A O 1
ATOM 814 N N . TYR A 1 101 ? 8.092 -6.872 6.612 1.00 90.31 101 TYR A N 1
ATOM 815 C CA . TYR A 1 101 ? 7.476 -7.386 5.372 1.00 90.31 101 TYR A CA 1
ATOM 816 C C . TYR A 1 101 ? 6.597 -8.606 5.654 1.00 90.31 101 TYR A C 1
ATOM 818 O O . TYR A 1 101 ? 5.496 -8.732 5.120 1.00 90.31 101 TYR A O 1
ATOM 826 N N . PHE A 1 102 ? 7.084 -9.486 6.530 1.00 91.50 102 PHE A N 1
ATOM 827 C CA . PHE A 1 102 ? 6.383 -10.693 6.939 1.00 91.50 102 PHE A CA 1
ATOM 828 C C . PHE A 1 102 ? 5.035 -10.377 7.588 1.00 91.50 102 PHE A C 1
ATOM 830 O O . PHE A 1 102 ? 4.039 -11.014 7.255 1.00 91.50 102 PHE A O 1
ATOM 837 N N . ASP A 1 103 ? 4.975 -9.358 8.448 1.00 92.69 103 ASP A N 1
ATOM 838 C CA . ASP A 1 103 ? 3.722 -8.935 9.070 1.00 92.69 103 ASP A CA 1
ATOM 839 C C . ASP A 1 103 ? 2.771 -8.301 8.060 1.00 92.69 103 ASP A C 1
ATOM 841 O O . ASP A 1 103 ? 1.588 -8.634 8.039 1.00 92.69 103 ASP A O 1
ATOM 845 N N . VAL A 1 104 ? 3.280 -7.434 7.178 1.00 94.50 104 VAL A N 1
ATOM 846 C CA . VAL A 1 104 ? 2.459 -6.827 6.119 1.00 94.50 104 VAL A CA 1
ATOM 847 C C . VAL A 1 104 ? 1.851 -7.912 5.231 1.00 94.50 104 VAL A C 1
ATOM 849 O O . VAL A 1 104 ? 0.647 -7.885 4.977 1.00 94.50 104 VAL A O 1
ATOM 852 N N . LYS A 1 105 ? 2.657 -8.891 4.797 1.00 95.12 105 LYS A N 1
ATOM 853 C CA . LYS A 1 105 ? 2.178 -10.017 3.992 1.00 95.12 105 LYS A CA 1
ATOM 854 C C . LYS A 1 105 ? 1.133 -10.829 4.753 1.00 95.12 105 LYS A C 1
ATOM 856 O O . LYS A 1 105 ? 0.062 -11.060 4.209 1.00 95.12 105 LYS A O 1
ATOM 861 N N . ARG A 1 106 ? 1.400 -11.193 6.011 1.00 94.62 106 ARG A N 1
ATOM 862 C CA . ARG A 1 106 ? 0.460 -11.954 6.847 1.00 94.62 106 ARG A CA 1
ATOM 863 C C . ARG A 1 106 ? -0.909 -11.277 6.922 1.00 94.62 106 ARG A C 1
ATOM 865 O O . ARG A 1 106 ? -1.927 -11.933 6.739 1.00 94.62 106 ARG A O 1
ATOM 872 N N . TYR A 1 107 ? -0.955 -9.965 7.150 1.00 95.75 107 TYR A N 1
ATOM 873 C CA . TYR A 1 107 ? -2.227 -9.240 7.185 1.00 95.75 107 TYR A CA 1
ATOM 874 C C . TYR A 1 107 ? -2.887 -9.114 5.810 1.00 95.75 107 TYR A C 1
ATOM 876 O O . TYR A 1 107 ? -4.112 -9.124 5.732 1.00 95.75 107 TYR A O 1
ATOM 884 N N . LEU A 1 108 ? -2.116 -9.002 4.726 1.00 96.44 108 LEU A N 1
ATOM 885 C CA . LEU A 1 108 ? -2.682 -9.023 3.378 1.00 96.44 108 LEU A CA 1
ATOM 886 C C . LEU A 1 108 ? -3.287 -10.385 3.029 1.00 96.44 108 LEU A C 1
ATOM 888 O O . LEU A 1 108 ? -4.392 -10.409 2.497 1.00 96.44 108 LEU A O 1
ATOM 892 N N . ASP A 1 109 ? -2.618 -11.483 3.386 1.00 95.94 109 ASP A N 1
ATOM 893 C CA . ASP A 1 109 ? -3.133 -12.843 3.204 1.00 95.94 109 ASP A CA 1
ATOM 894 C C . ASP A 1 109 ? -4.478 -13.010 3.937 1.00 95.94 109 ASP A C 1
ATOM 896 O O . ASP A 1 109 ? -5.420 -13.559 3.379 1.00 95.94 109 ASP A O 1
ATOM 900 N N . ILE A 1 110 ? -4.614 -12.444 5.144 1.00 96.12 110 ILE A N 1
ATOM 901 C CA . ILE A 1 110 ? -5.890 -12.400 5.882 1.00 96.12 110 ILE A CA 1
ATOM 902 C C . ILE A 1 110 ? -6.951 -11.578 5.134 1.00 96.12 110 ILE A C 1
ATOM 904 O O . ILE A 1 110 ? -8.099 -11.999 5.011 1.00 96.12 110 ILE A O 1
ATOM 908 N N . LEU A 1 111 ? -6.595 -10.386 4.647 1.00 97.00 111 LEU A N 1
ATOM 909 C CA . LEU A 1 111 ? -7.534 -9.483 3.969 1.00 97.00 111 LEU A CA 1
ATOM 910 C C . LEU A 1 111 ? -8.017 -10.014 2.610 1.00 97.00 111 LEU A C 1
ATOM 912 O O . LEU A 1 111 ? -9.066 -9.579 2.130 1.00 97.00 111 LEU A O 1
ATOM 916 N N . PHE A 1 112 ? -7.259 -10.923 1.998 1.00 96.94 112 PHE A N 1
ATOM 917 C CA . PHE A 1 112 ? -7.531 -11.524 0.693 1.00 96.94 112 PHE A CA 1
ATOM 918 C C . PHE A 1 112 ? -7.718 -13.049 0.754 1.00 96.94 112 PHE A C 1
ATOM 920 O O . PHE A 1 112 ? -7.592 -13.702 -0.279 1.00 96.94 112 PHE A O 1
ATOM 927 N N . LEU A 1 113 ? -8.038 -13.612 1.926 1.00 94.00 113 LEU A N 1
ATOM 928 C CA . LEU A 1 113 ? -8.064 -15.063 2.156 1.00 94.00 113 LEU A CA 1
ATOM 929 C C . LEU A 1 113 ? -8.888 -15.838 1.113 1.00 94.00 113 LEU A C 1
ATOM 931 O O . LEU A 1 113 ? -8.444 -16.877 0.643 1.00 94.00 113 LEU A O 1
ATOM 935 N N . ASP A 1 114 ? -10.033 -15.292 0.700 1.00 92.81 114 ASP A N 1
ATOM 936 C CA . ASP A 1 114 ? -10.950 -15.928 -0.259 1.00 92.81 114 ASP A CA 1
ATOM 937 C C . ASP A 1 114 ? -10.801 -15.388 -1.695 1.00 92.81 114 ASP A C 1
ATOM 939 O O . ASP A 1 114 ? -11.677 -15.561 -2.543 1.00 92.81 114 ASP A O 1
ATOM 943 N N . ASN A 1 115 ? -9.720 -14.659 -1.989 1.00 96.19 115 ASN A N 1
ATOM 944 C CA . ASN A 1 115 ? -9.499 -14.050 -3.297 1.00 96.19 115 ASN A CA 1
ATOM 945 C C . ASN A 1 115 ? -8.475 -14.851 -4.111 1.00 96.19 115 ASN A C 1
ATOM 947 O O . ASN A 1 115 ? -7.271 -14.605 -4.033 1.00 96.19 115 ASN A O 1
ATOM 951 N N . GLU A 1 116 ? -8.963 -15.758 -4.959 1.00 95.56 116 GLU A N 1
ATOM 952 C CA . GLU A 1 116 ? -8.122 -16.624 -5.802 1.00 95.56 116 GLU A CA 1
ATOM 953 C C . GLU A 1 116 ? -7.098 -15.844 -6.641 1.00 95.56 116 GLU A C 1
ATOM 955 O O . GLU A 1 116 ? -5.946 -16.259 -6.771 1.00 95.56 116 GLU A O 1
ATOM 960 N N . LYS A 1 117 ? -7.482 -14.671 -7.164 1.00 95.44 117 LYS A N 1
ATOM 961 C CA . LYS A 1 117 ? -6.582 -13.830 -7.966 1.00 95.44 117 LYS A CA 1
ATOM 962 C C . LYS A 1 117 ? -5.411 -13.303 -7.152 1.00 95.44 117 LYS A C 1
ATOM 964 O O . LYS A 1 117 ? -4.319 -13.193 -7.694 1.00 95.44 117 LYS A O 1
ATOM 969 N N . TYR A 1 118 ? -5.630 -12.925 -5.894 1.00 97.00 118 TYR A N 1
ATOM 970 C CA . TYR A 1 118 ? -4.557 -12.508 -4.994 1.00 97.00 118 TYR A CA 1
ATOM 971 C C . TYR A 1 118 ? -3.668 -13.696 -4.614 1.00 97.00 118 TYR A C 1
ATOM 973 O O . TYR A 1 118 ? -2.446 -13.583 -4.677 1.00 97.00 118 TYR A O 1
ATOM 981 N N . LEU A 1 119 ? -4.275 -14.839 -4.279 1.00 94.62 119 LEU A N 1
ATOM 982 C CA . LEU A 1 119 ? -3.550 -16.053 -3.893 1.00 94.62 119 LEU A CA 1
ATOM 983 C C . LEU A 1 119 ? -2.630 -16.568 -5.007 1.00 94.62 119 LEU A C 1
ATOM 985 O O . LEU A 1 119 ? -1.585 -17.148 -4.723 1.00 94.62 119 LEU A O 1
ATOM 989 N N . SER A 1 120 ? -2.975 -16.315 -6.272 1.00 93.88 120 SER A N 1
ATOM 990 C CA . SER A 1 120 ? -2.140 -16.677 -7.418 1.00 93.88 120 SER A CA 1
ATOM 991 C C . SER A 1 120 ? -0.949 -15.732 -7.652 1.00 93.88 120 SER A C 1
ATOM 993 O O . SER A 1 120 ? -0.177 -15.962 -8.586 1.00 93.88 120 SER A O 1
ATOM 995 N N . LYS A 1 121 ? -0.815 -14.624 -6.906 1.00 94.62 121 LYS A N 1
ATOM 996 C CA . LYS A 1 121 ? 0.254 -13.635 -7.122 1.00 94.62 121 LYS A CA 1
ATOM 997 C C . LYS A 1 121 ? 1.546 -14.051 -6.442 1.00 94.62 121 LYS A C 1
ATOM 999 O O . LYS A 1 121 ? 1.555 -14.523 -5.308 1.00 94.62 121 LYS A O 1
ATOM 1004 N N . PHE A 1 122 ? 2.666 -13.742 -7.088 1.00 93.81 122 PHE A N 1
ATOM 1005 C CA . PHE A 1 122 ? 3.961 -13.791 -6.421 1.00 93.81 122 PHE A CA 1
ATOM 1006 C C . PHE A 1 122 ? 4.181 -12.500 -5.627 1.00 93.81 122 PHE A C 1
ATOM 1008 O O . PHE A 1 122 ? 4.250 -11.412 -6.202 1.00 93.81 122 PHE A O 1
ATOM 1015 N N . ILE A 1 123 ? 4.289 -12.610 -4.305 1.00 94.56 123 ILE A N 1
ATOM 1016 C CA . ILE A 1 123 ? 4.445 -11.466 -3.400 1.00 94.56 123 ILE A CA 1
ATOM 1017 C C . ILE A 1 123 ? 5.809 -11.552 -2.727 1.00 94.56 123 ILE A C 1
ATOM 1019 O O . ILE A 1 123 ? 6.170 -12.587 -2.170 1.00 94.56 123 ILE A O 1
ATOM 1023 N N . THR A 1 124 ? 6.570 -10.462 -2.784 1.00 94.38 124 THR A N 1
ATOM 1024 C CA . THR A 1 124 ? 7.936 -10.393 -2.260 1.00 94.38 124 THR A CA 1
ATOM 1025 C C . THR A 1 124 ? 8.263 -9.002 -1.717 1.00 94.38 124 THR A C 1
ATOM 1027 O O . THR A 1 124 ? 7.568 -8.026 -2.001 1.00 94.38 124 THR A O 1
ATOM 1030 N N . SER A 1 125 ? 9.364 -8.891 -0.973 1.00 95.12 125 SER A N 1
ATOM 1031 C CA . SER A 1 125 ? 9.964 -7.605 -0.608 1.00 95.12 125 SER A CA 1
ATOM 1032 C C . SER A 1 125 ? 10.985 -7.140 -1.650 1.00 95.12 125 SER A C 1
ATOM 1034 O O . SER A 1 125 ? 11.527 -7.943 -2.421 1.00 95.12 125 SER A O 1
ATOM 1036 N N . LEU A 1 126 ? 11.310 -5.843 -1.642 1.00 93.56 126 LEU A N 1
ATOM 1037 C CA . LEU A 1 126 ? 12.39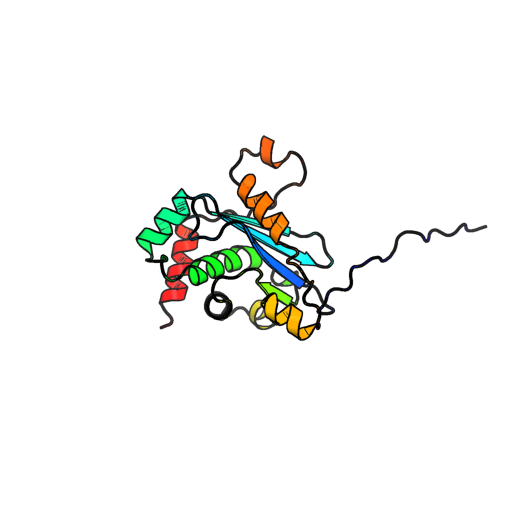3 -5.287 -2.466 1.00 93.56 126 LEU A CA 1
ATOM 1038 C C . LEU A 1 126 ? 13.763 -5.911 -2.144 1.00 93.56 126 LEU A C 1
ATOM 1040 O O . LEU A 1 126 ? 14.554 -6.144 -3.054 1.00 93.56 126 LEU A O 1
ATOM 1044 N N . SER A 1 127 ? 14.052 -6.190 -0.870 1.00 92.44 127 SER A N 1
ATOM 1045 C CA . SER A 1 127 ? 15.308 -6.842 -0.472 1.00 92.44 127 SER A CA 1
ATOM 1046 C C . SER A 1 127 ? 15.406 -8.241 -1.068 1.00 92.44 127 SER A C 1
ATOM 1048 O O . SER A 1 127 ? 16.411 -8.572 -1.692 1.00 92.44 127 SER A O 1
ATOM 1050 N N . LYS A 1 128 ? 14.322 -9.020 -0.982 1.00 91.81 128 LYS A N 1
ATOM 1051 C CA . LYS A 1 128 ? 14.288 -10.368 -1.546 1.00 91.81 128 LYS A CA 1
ATOM 1052 C C . LYS A 1 128 ? 14.355 -10.361 -3.074 1.00 91.81 128 LYS A C 1
ATOM 1054 O O . LYS A 1 128 ? 15.008 -11.214 -3.660 1.00 91.81 128 LYS A O 1
ATOM 1059 N N . LEU A 1 129 ? 13.753 -9.361 -3.720 1.00 91.44 129 LEU A N 1
ATOM 1060 C CA . LEU A 1 129 ? 13.904 -9.140 -5.159 1.00 91.44 129 LEU A CA 1
ATOM 1061 C C . LEU A 1 129 ? 15.379 -8.957 -5.554 1.00 91.44 129 LEU A C 1
ATOM 1063 O O . LEU A 1 129 ? 15.829 -9.604 -6.493 1.00 91.44 129 LEU A O 1
ATOM 1067 N N . ARG A 1 130 ? 16.135 -8.127 -4.823 1.00 92.38 130 ARG A N 1
ATOM 1068 C CA . ARG A 1 130 ? 17.573 -7.907 -5.076 1.00 92.38 130 ARG A CA 1
ATOM 1069 C C . ARG A 1 130 ? 18.399 -9.183 -4.921 1.00 92.38 130 ARG A C 1
ATOM 1071 O O . ARG A 1 130 ? 19.336 -9.383 -5.685 1.00 92.38 130 ARG A O 1
ATOM 1078 N N . GLU A 1 131 ? 18.056 -10.029 -3.949 1.00 91.50 131 GLU A N 1
ATOM 1079 C CA . GLU A 1 131 ? 18.687 -11.344 -3.777 1.00 91.50 131 GLU A CA 1
ATOM 1080 C C . GLU A 1 131 ? 18.411 -12.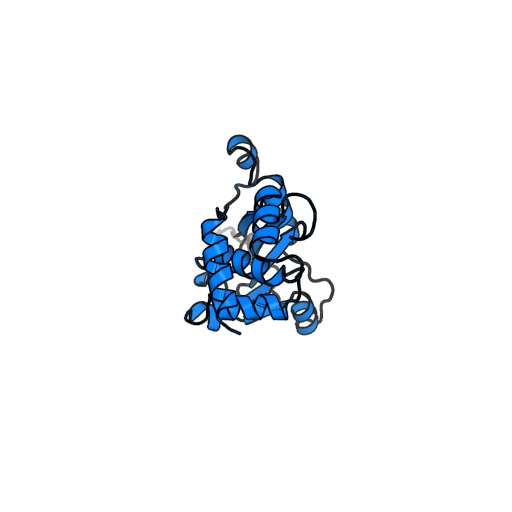257 -4.975 1.00 91.50 131 GLU A C 1
ATOM 1082 O O . GLU A 1 131 ? 19.345 -12.818 -5.538 1.00 91.50 131 GLU A O 1
ATOM 1087 N N . ILE A 1 132 ? 17.143 -12.375 -5.390 1.00 89.00 132 ILE A N 1
ATOM 1088 C CA . ILE A 1 132 ? 16.723 -13.246 -6.500 1.00 89.00 132 ILE A CA 1
ATOM 1089 C C . ILE A 1 132 ? 17.408 -12.844 -7.812 1.00 89.00 132 ILE A C 1
ATOM 1091 O O . ILE A 1 132 ? 17.787 -13.705 -8.600 1.00 89.00 132 ILE A O 1
ATOM 1095 N N . THR A 1 133 ? 17.572 -11.544 -8.061 1.00 88.25 133 THR A N 1
ATOM 1096 C CA . THR A 1 133 ? 18.167 -11.044 -9.309 1.00 88.25 133 THR A CA 1
ATOM 1097 C C . THR A 1 133 ? 19.682 -10.921 -9.272 1.00 88.25 133 THR A C 1
ATOM 1099 O O . THR A 1 133 ? 20.286 -10.700 -10.320 1.00 88.25 133 THR A O 1
ATOM 1102 N N . GLY A 1 134 ? 20.292 -10.971 -8.087 1.00 91.12 134 GLY A N 1
ATOM 1103 C CA . GLY A 1 134 ? 21.698 -10.623 -7.894 1.00 91.12 134 GLY A CA 1
ATOM 1104 C C . GLY A 1 134 ? 22.019 -9.137 -8.117 1.00 91.12 134 GLY A C 1
ATOM 1105 O O . GLY A 1 134 ? 23.190 -8.784 -8.239 1.00 91.12 134 GLY A O 1
ATOM 1106 N N . ASP A 1 135 ? 21.016 -8.249 -8.172 1.00 89.31 135 ASP A N 1
ATOM 1107 C CA . ASP A 1 135 ? 21.219 -6.809 -8.393 1.00 89.31 135 ASP A CA 1
ATOM 1108 C C . ASP A 1 135 ? 20.793 -5.978 -7.176 1.00 89.31 135 ASP A C 1
ATOM 1110 O O . ASP A 1 135 ? 19.631 -5.599 -7.008 1.00 89.31 135 ASP A O 1
ATOM 1114 N N . ALA A 1 136 ? 21.774 -5.609 -6.349 1.00 89.31 136 ALA A N 1
ATOM 1115 C CA . ALA A 1 136 ? 21.578 -4.755 -5.178 1.00 89.31 136 ALA A CA 1
ATOM 1116 C C . ALA A 1 136 ? 21.136 -3.314 -5.516 1.00 89.31 136 ALA A C 1
ATOM 1118 O O . ALA A 1 136 ? 20.644 -2.599 -4.638 1.00 89.31 136 ALA A O 1
ATOM 1119 N N . LYS A 1 137 ? 21.296 -2.860 -6.769 1.00 90.88 137 LYS A N 1
ATOM 1120 C CA . LYS A 1 137 ? 20.989 -1.484 -7.194 1.00 90.88 137 LYS A CA 1
ATOM 1121 C C . LYS A 1 137 ? 19.529 -1.285 -7.582 1.00 90.88 137 LYS A C 1
ATOM 1123 O O . LYS A 1 137 ? 19.130 -0.135 -7.790 1.00 90.88 137 LYS A O 1
ATOM 1128 N N . ILE A 1 138 ? 18.718 -2.346 -7.643 1.00 89.81 138 ILE A N 1
ATOM 1129 C CA . ILE A 1 138 ? 17.283 -2.230 -7.923 1.00 89.81 138 ILE A CA 1
ATOM 1130 C C . ILE A 1 138 ? 16.646 -1.291 -6.897 1.00 89.81 138 ILE A C 1
ATOM 1132 O O . ILE A 1 138 ? 16.745 -1.488 -5.683 1.00 89.81 138 ILE A O 1
ATOM 1136 N N . ARG A 1 139 ? 15.982 -0.245 -7.390 1.00 92.00 139 ARG A N 1
ATOM 1137 C CA . ARG A 1 139 ? 15.232 0.717 -6.576 1.00 92.00 139 ARG A CA 1
ATOM 1138 C C . ARG A 1 139 ? 13.739 0.482 -6.730 1.00 92.00 139 ARG A C 1
ATOM 1140 O O . ARG A 1 139 ? 13.283 -0.056 -7.736 1.00 92.00 139 ARG A O 1
ATOM 1147 N N . SER A 1 140 ? 12.983 0.943 -5.744 1.00 93.88 140 SER A N 1
ATOM 1148 C CA . SER A 1 140 ? 11.534 1.020 -5.853 1.00 93.88 140 SER A CA 1
ATOM 1149 C C . SER A 1 140 ? 11.129 1.946 -6.996 1.00 93.88 140 SER A C 1
ATOM 1151 O O . SER A 1 140 ? 11.557 3.100 -7.066 1.00 93.88 140 SER A O 1
ATOM 1153 N N . TYR A 1 141 ? 10.265 1.456 -7.882 1.00 94.50 141 TYR A N 1
ATOM 1154 C CA . TYR A 1 141 ? 9.659 2.289 -8.919 1.00 94.50 141 TYR A CA 1
ATOM 1155 C C . TYR A 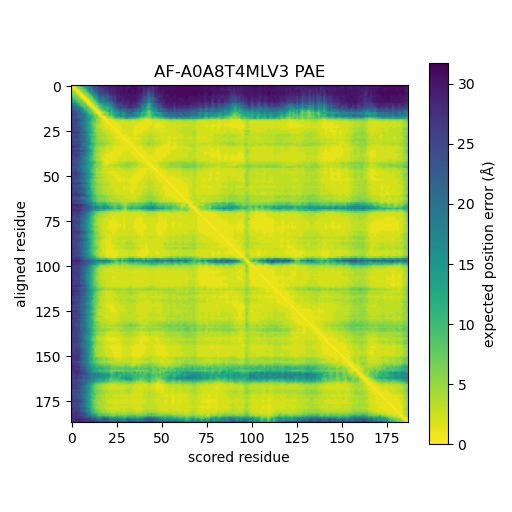1 141 ? 8.506 3.158 -8.393 1.00 94.50 141 TYR A C 1
ATOM 1157 O O . TYR A 1 141 ? 8.022 4.023 -9.127 1.00 94.50 141 TYR A O 1
ATOM 1165 N N . ALA A 1 142 ? 8.069 2.938 -7.148 1.00 95.25 142 ALA A N 1
ATOM 1166 C CA . ALA A 1 142 ? 6.938 3.620 -6.530 1.00 95.25 142 ALA A CA 1
ATOM 1167 C C . ALA A 1 142 ? 7.340 4.706 -5.511 1.00 95.25 142 ALA A C 1
ATOM 1169 O O . ALA A 1 142 ? 6.517 5.574 -5.236 1.00 95.25 142 ALA A O 1
ATOM 1170 N N . ASP A 1 143 ? 8.590 4.744 -5.033 1.00 93.88 143 ASP A N 1
ATOM 1171 C CA . ASP A 1 143 ? 9.083 5.723 -4.039 1.00 93.88 143 ASP A CA 1
ATOM 1172 C C . ASP A 1 143 ? 8.764 7.185 -4.421 1.00 93.88 143 ASP A C 1
ATOM 1174 O O . ASP A 1 143 ? 7.997 7.896 -3.757 1.00 93.88 143 ASP A O 1
ATOM 1178 N N . GLY A 1 144 ? 9.270 7.627 -5.578 1.00 94.25 144 GLY A N 1
ATOM 1179 C CA . GLY A 1 144 ? 9.037 8.988 -6.064 1.00 94.25 144 GLY A CA 1
ATOM 1180 C C . GLY A 1 144 ? 7.553 9.306 -6.278 1.00 94.25 144 GLY A C 1
ATOM 1181 O O . GLY A 1 144 ? 7.126 10.445 -6.074 1.00 94.25 144 GLY A O 1
ATOM 1182 N N . ILE A 1 145 ? 6.753 8.298 -6.635 1.00 95.00 145 ILE A N 1
ATOM 1183 C CA . ILE A 1 145 ? 5.311 8.436 -6.843 1.00 95.00 145 ILE A CA 1
ATOM 1184 C C . ILE A 1 145 ? 4.621 8.634 -5.496 1.00 95.00 145 ILE A C 1
ATOM 1186 O O . ILE A 1 145 ? 3.923 9.632 -5.328 1.00 95.00 145 ILE A O 1
ATOM 1190 N N . ALA A 1 146 ? 4.882 7.783 -4.504 1.00 96.38 146 ALA A N 1
ATOM 1191 C CA . ALA A 1 146 ? 4.324 7.909 -3.160 1.00 96.38 146 ALA A CA 1
ATOM 1192 C C . ALA A 1 146 ? 4.575 9.310 -2.569 1.00 96.38 146 ALA A C 1
ATOM 1194 O O . ALA A 1 146 ? 3.669 9.932 -2.006 1.00 96.38 146 ALA A O 1
ATOM 1195 N N . ASN A 1 147 ? 5.766 9.879 -2.792 1.00 95.44 147 ASN A N 1
ATOM 1196 C CA . ASN A 1 147 ? 6.094 11.239 -2.359 1.00 95.44 147 ASN A CA 1
ATOM 1197 C C . ASN A 1 147 ? 5.311 12.337 -3.108 1.00 95.44 147 ASN A C 1
ATOM 1199 O O . ASN A 1 147 ? 4.980 13.380 -2.533 1.00 95.44 147 ASN A O 1
ATOM 1203 N N . VAL A 1 148 ? 5.007 12.145 -4.394 1.00 94.31 148 VAL A N 1
ATOM 1204 C CA . VAL A 1 148 ? 4.133 13.060 -5.144 1.00 94.31 148 VAL A CA 1
ATOM 1205 C C . VAL A 1 148 ? 2.718 13.029 -4.571 1.00 94.31 148 VAL A C 1
ATOM 1207 O O . VAL A 1 148 ? 2.167 14.101 -4.303 1.00 94.31 148 VAL A O 1
ATOM 1210 N N . TYR A 1 149 ? 2.166 11.837 -4.322 1.00 95.00 149 TYR A N 1
ATOM 1211 C CA . TYR A 1 149 ? 0.840 11.681 -3.718 1.00 95.00 149 TYR A CA 1
ATOM 1212 C C . TYR A 1 149 ? 0.794 12.349 -2.348 1.00 95.00 149 TYR A C 1
ATOM 1214 O O . TYR A 1 149 ? -0.016 13.257 -2.159 1.00 95.00 149 TYR A O 1
ATOM 1222 N N . ARG A 1 150 ? 1.741 12.035 -1.456 1.00 95.44 150 ARG A N 1
ATOM 1223 C CA . ARG A 1 150 ? 1.881 12.660 -0.129 1.00 95.44 150 ARG A CA 1
ATOM 1224 C C . ARG A 1 150 ? 1.774 14.186 -0.167 1.00 95.44 150 ARG A C 1
ATOM 1226 O O . ARG A 1 150 ? 1.053 14.784 0.619 1.00 95.44 150 ARG A O 1
ATOM 1233 N N . ARG A 1 151 ? 2.477 14.837 -1.101 1.00 93.44 151 ARG A N 1
ATOM 1234 C CA . ARG A 1 151 ? 2.543 16.309 -1.186 1.00 93.44 151 ARG A CA 1
ATOM 1235 C C . ARG A 1 151 ? 1.339 16.966 -1.858 1.00 93.44 151 ARG A C 1
ATOM 1237 O O . ARG A 1 151 ? 1.206 18.194 -1.773 1.00 93.44 151 ARG A O 1
ATOM 1244 N N . LYS A 1 152 ? 0.535 16.215 -2.615 1.00 92.38 152 LYS A N 1
ATOM 1245 C CA . LYS A 1 152 ? -0.475 16.786 -3.521 1.00 92.38 152 LYS A CA 1
ATOM 1246 C C . LYS A 1 152 ? -1.888 16.241 -3.329 1.00 92.38 152 LYS A C 1
ATOM 1248 O O . LYS A 1 152 ? -2.815 16.992 -3.610 1.00 92.38 152 LYS A O 1
ATOM 1253 N N . ALA A 1 153 ? -2.087 15.008 -2.866 1.00 91.38 153 ALA A N 1
ATOM 1254 C CA . ALA A 1 153 ? -3.394 14.344 -2.927 1.00 91.38 153 ALA A CA 1
ATOM 1255 C C . ALA A 1 153 ? -4.490 15.054 -2.114 1.00 91.38 153 ALA A C 1
ATOM 1257 O O . ALA A 1 153 ? -5.644 15.056 -2.536 1.00 91.38 153 ALA A O 1
ATOM 1258 N N . LEU A 1 154 ? -4.119 15.714 -1.012 1.00 90.88 154 LEU A N 1
ATOM 1259 C CA . LEU A 1 154 ? -5.033 16.498 -0.170 1.00 90.88 154 LEU A CA 1
ATOM 1260 C C . LEU A 1 154 ? -5.207 17.957 -0.634 1.00 90.88 154 LEU A C 1
ATOM 1262 O O . LEU A 1 154 ? -6.007 18.699 -0.069 1.00 90.88 154 LEU A O 1
ATOM 1266 N N . LYS A 1 155 ? -4.465 18.408 -1.655 1.00 89.31 155 LYS A N 1
ATOM 1267 C CA . LYS A 1 155 ? -4.598 19.775 -2.183 1.00 89.31 155 LYS A CA 1
ATOM 1268 C C . LYS A 1 155 ? -5.861 19.905 -3.049 1.00 89.31 155 LYS A C 1
ATOM 1270 O O . LYS A 1 155 ? -6.317 18.919 -3.626 1.00 89.31 155 LYS A O 1
ATOM 1275 N N . PRO A 1 156 ? -6.398 21.122 -3.244 1.00 85.38 156 PRO A N 1
ATOM 1276 C CA . PRO A 1 156 ? -7.523 21.350 -4.152 1.00 85.38 156 PRO A CA 1
ATOM 1277 C C . PRO A 1 156 ? -7.266 20.818 -5.571 1.00 85.38 156 PRO A C 1
ATOM 1279 O O . PRO A 1 156 ? -6.125 20.831 -6.040 1.00 85.38 156 PRO A O 1
ATOM 1282 N N . ILE A 1 157 ? -8.327 20.395 -6.277 1.00 83.00 157 ILE A N 1
ATOM 1283 C CA . ILE A 1 157 ? -8.254 19.797 -7.632 1.00 83.00 157 ILE A CA 1
ATOM 1284 C C . ILE A 1 157 ? -7.400 20.650 -8.580 1.00 83.00 157 ILE A C 1
ATOM 1286 O O . ILE A 1 157 ? -6.479 20.133 -9.204 1.00 83.00 157 ILE A O 1
ATOM 1290 N N . ARG A 1 158 ? -7.609 21.974 -8.583 1.00 80.75 158 ARG A N 1
ATOM 1291 C CA . ARG A 1 158 ? -6.853 22.931 -9.414 1.00 80.75 158 ARG A CA 1
ATOM 1292 C C . ARG A 1 158 ? -5.330 22.836 -9.239 1.00 80.75 158 ARG A C 1
ATOM 1294 O O . ARG A 1 158 ? -4.585 23.093 -10.175 1.00 80.75 158 ARG A O 1
ATOM 1301 N N . ARG A 1 159 ? -4.845 22.482 -8.041 1.00 77.50 159 ARG A N 1
ATOM 1302 C CA . ARG A 1 159 ? -3.408 22.292 -7.756 1.00 77.50 159 ARG A CA 1
ATOM 1303 C C . ARG A 1 159 ? -2.935 20.867 -8.057 1.00 77.50 159 ARG A C 1
ATOM 1305 O O . ARG A 1 159 ? -1.752 20.679 -8.325 1.00 77.50 159 ARG A O 1
ATOM 1312 N N . ARG A 1 160 ? -3.837 19.881 -8.004 1.00 77.50 160 ARG A N 1
ATOM 1313 C CA . ARG A 1 160 ? -3.568 18.475 -8.350 1.00 77.50 160 ARG A CA 1
ATOM 1314 C C . ARG A 1 160 ? -3.434 18.265 -9.856 1.00 77.50 160 ARG A C 1
ATOM 1316 O O . ARG A 1 160 ? -2.548 17.534 -10.268 1.00 77.50 160 ARG A O 1
ATOM 1323 N N . GLN A 1 161 ? -4.259 18.949 -10.647 1.00 70.88 161 GLN A N 1
ATOM 1324 C CA . GLN A 1 161 ? -4.286 18.852 -12.112 1.00 70.88 161 GLN A CA 1
ATOM 1325 C C . GLN A 1 161 ? -3.129 19.586 -12.811 1.00 70.88 161 GLN A C 1
ATOM 1327 O O . GLN A 1 161 ? -2.932 19.414 -14.008 1.00 70.88 161 GLN A O 1
ATOM 1332 N N . LYS A 1 162 ? -2.334 20.394 -12.092 1.00 70.69 162 LYS A N 1
ATOM 1333 C CA . LYS A 1 162 ? -1.108 20.978 -12.656 1.00 70.69 162 LYS A CA 1
ATOM 1334 C C . LYS A 1 162 ? -0.005 19.911 -12.730 1.00 70.69 162 LYS A C 1
ATOM 1336 O O . LYS A 1 162 ? 0.606 19.563 -11.709 1.00 70.69 162 LYS A O 1
ATOM 1341 N N . GLY A 1 163 ? 0.262 19.433 -13.946 1.00 75.56 163 GLY A N 1
ATOM 1342 C CA . GLY A 1 163 ? 1.243 18.388 -14.251 1.00 75.56 163 GLY A CA 1
ATOM 1343 C C . GLY A 1 163 ? 0.588 17.013 -14.400 1.00 75.56 163 GLY A C 1
ATOM 1344 O O . GLY A 1 163 ? -0.464 16.895 -15.014 1.00 75.56 163 GLY A O 1
ATOM 1345 N N . VAL A 1 164 ? 1.212 15.972 -13.841 1.00 70.44 164 VAL A N 1
ATOM 1346 C CA . VAL A 1 164 ? 0.689 14.594 -13.888 1.00 70.44 164 VAL A CA 1
ATOM 1347 C C . VAL A 1 164 ? -0.606 14.482 -13.079 1.00 70.44 164 VAL A C 1
ATOM 1349 O O . VAL A 1 164 ? -0.617 14.803 -11.886 1.00 70.44 164 VAL A O 1
ATOM 1352 N N . LEU A 1 165 ? -1.676 14.009 -13.724 1.00 79.81 165 LEU A N 1
ATOM 1353 C CA . LEU A 1 165 ? -2.957 13.730 -13.078 1.00 79.81 165 LEU A CA 1
ATOM 1354 C C . LEU A 1 165 ? -2.790 12.602 -12.050 1.00 79.81 165 LEU A C 1
ATOM 1356 O O . LEU A 1 165 ? -2.198 11.564 -12.341 1.00 79.81 165 LEU A O 1
ATOM 1360 N N . LEU A 1 166 ? -3.297 12.816 -10.836 1.00 88.81 166 LEU A N 1
ATOM 1361 C CA . LEU A 1 166 ? -3.233 11.822 -9.766 1.00 88.81 166 LEU A CA 1
ATOM 1362 C C . LEU A 1 166 ? -4.504 10.975 -9.760 1.00 88.81 166 LEU A C 1
ATOM 1364 O O . LEU A 1 166 ? -5.597 11.528 -9.648 1.00 88.81 166 LEU A O 1
ATOM 1368 N N . ASP A 1 167 ? -4.337 9.656 -9.802 1.00 93.62 167 ASP A N 1
ATOM 1369 C CA . ASP A 1 167 ? -5.404 8.683 -9.579 1.00 93.62 167 ASP A CA 1
ATOM 1370 C C . ASP A 1 167 ? -5.412 8.304 -8.093 1.00 93.62 167 ASP A C 1
ATOM 1372 O O . ASP A 1 167 ? -4.558 7.554 -7.607 1.00 93.62 167 ASP A O 1
ATOM 1376 N N . ILE A 1 168 ? -6.314 8.940 -7.344 1.00 94.62 168 ILE A N 1
ATOM 1377 C CA . ILE A 1 168 ? -6.317 8.915 -5.882 1.00 94.62 168 ILE A CA 1
ATOM 1378 C C . ILE A 1 168 ? -7.399 7.961 -5.385 1.00 94.62 168 ILE A C 1
ATOM 1380 O O . ILE A 1 168 ? -8.587 8.226 -5.566 1.00 94.62 168 ILE A O 1
ATOM 1384 N N . VAL A 1 169 ? -6.998 6.925 -4.648 1.00 96.25 169 VAL A N 1
ATOM 1385 C CA . VAL A 1 169 ? -7.931 6.144 -3.829 1.00 96.25 169 VAL A CA 1
ATOM 1386 C C . VAL A 1 169 ? -8.271 6.953 -2.583 1.00 96.25 169 VAL A C 1
ATOM 1388 O O . VAL A 1 169 ? -7.397 7.302 -1.786 1.00 96.25 169 VAL A O 1
ATOM 1391 N N . GLN A 1 170 ? -9.554 7.260 -2.416 1.00 93.94 170 GLN A N 1
ATOM 1392 C CA . GLN A 1 170 ? -10.058 7.890 -1.204 1.00 93.94 170 GLN A CA 1
ATOM 1393 C C . GLN A 1 170 ? -10.420 6.811 -0.190 1.00 93.94 170 GLN A C 1
ATOM 1395 O O . GLN A 1 170 ? -11.273 5.966 -0.450 1.00 93.94 170 GLN A O 1
ATOM 1400 N N . ILE A 1 171 ? -9.778 6.864 0.973 1.00 94.50 171 ILE A N 1
ATOM 1401 C CA . ILE A 1 171 ? -10.121 6.040 2.130 1.00 94.50 171 ILE A CA 1
ATOM 1402 C C . ILE A 1 171 ? -10.395 6.945 3.323 1.00 94.50 171 ILE A C 1
ATOM 1404 O O . ILE A 1 171 ? -9.791 8.009 3.469 1.00 94.50 171 ILE A O 1
ATOM 1408 N N . ASN A 1 172 ? -11.330 6.529 4.168 1.00 95.00 172 ASN A N 1
ATOM 1409 C CA . ASN A 1 172 ? -11.699 7.243 5.383 1.00 95.00 172 ASN A CA 1
ATOM 1410 C C . ASN A 1 172 ? -11.533 6.339 6.611 1.00 95.00 172 ASN A C 1
ATOM 1412 O O . ASN A 1 172 ? -11.276 5.141 6.492 1.00 95.00 172 ASN A O 1
ATOM 1416 N N . TYR A 1 173 ? -11.714 6.921 7.796 1.00 96.31 173 TYR A N 1
ATOM 1417 C CA . TYR A 1 173 ? -11.603 6.204 9.063 1.00 96.31 173 TYR A CA 1
ATOM 1418 C C . TYR A 1 173 ? -12.477 4.941 9.113 1.00 96.31 173 TYR A C 1
ATOM 1420 O O . TYR A 1 173 ? -11.985 3.881 9.483 1.00 96.31 173 TYR A O 1
ATOM 1428 N N . LYS A 1 174 ? -13.750 5.022 8.693 1.00 96.75 174 LYS A N 1
ATOM 1429 C CA . LYS A 1 174 ? -14.695 3.893 8.746 1.00 96.75 174 LYS A CA 1
ATOM 1430 C C . LYS A 1 174 ? -14.206 2.711 7.906 1.00 96.75 174 LYS A C 1
ATOM 1432 O O . LYS A 1 174 ? -14.218 1.582 8.384 1.00 96.75 174 LYS A O 1
ATOM 1437 N N . MET A 1 175 ? -13.738 2.986 6.690 1.00 97.12 175 MET A N 1
ATOM 1438 C CA . MET A 1 175 ? -13.197 1.974 5.778 1.00 97.12 175 MET A CA 1
ATOM 1439 C C . MET A 1 175 ? -11.952 1.291 6.351 1.00 97.12 175 MET A C 1
ATOM 1441 O O . MET A 1 175 ? -11.794 0.076 6.226 1.00 97.12 175 MET A O 1
ATOM 1445 N N . ILE A 1 176 ? -11.062 2.065 6.976 1.00 96.50 176 ILE A N 1
ATOM 1446 C CA . ILE A 1 176 ? -9.837 1.535 7.584 1.00 96.50 176 ILE A CA 1
ATOM 1447 C C . ILE A 1 176 ? -10.187 0.696 8.815 1.00 96.50 176 ILE A C 1
ATOM 1449 O O . ILE A 1 176 ? -9.751 -0.448 8.910 1.00 96.50 176 ILE A O 1
ATOM 1453 N N . LYS A 1 177 ? -11.032 1.230 9.706 1.00 95.62 177 LYS A N 1
ATOM 1454 C CA . LYS A 1 177 ? -11.547 0.541 10.896 1.00 95.62 177 LYS A CA 1
ATOM 1455 C C . LYS A 1 177 ? -12.112 -0.832 10.553 1.00 95.62 177 LYS A C 1
ATOM 1457 O O . LYS A 1 177 ? -11.731 -1.810 11.180 1.00 95.62 177 LYS A O 1
ATOM 1462 N N . GLU A 1 178 ? -12.973 -0.912 9.542 1.00 96.06 178 GLU A N 1
ATOM 1463 C CA . GLU A 1 178 ? -13.590 -2.175 9.127 1.00 96.06 178 GLU A CA 1
ATOM 1464 C C . GLU A 1 178 ? -12.543 -3.265 8.841 1.00 96.06 178 GLU A C 1
ATOM 1466 O O . GLU A 1 178 ? -12.676 -4.392 9.310 1.00 96.06 178 GLU A O 1
ATOM 1471 N N . LYS A 1 179 ? -11.466 -2.928 8.120 1.00 95.88 179 LYS A N 1
ATOM 1472 C CA . LYS A 1 179 ? -10.414 -3.894 7.759 1.00 95.88 179 LYS A CA 1
ATOM 1473 C C . LYS A 1 179 ? -9.398 -4.140 8.878 1.00 95.88 179 LYS A C 1
ATOM 1475 O O . LYS A 1 179 ? -8.866 -5.247 8.981 1.00 95.88 179 LYS A O 1
ATOM 1480 N N . LEU A 1 180 ? -9.170 -3.163 9.755 1.00 93.94 180 LEU A N 1
ATOM 1481 C CA . LEU A 1 180 ? -8.404 -3.377 10.987 1.00 93.94 180 LEU A CA 1
ATOM 1482 C C . LEU A 1 180 ? -9.102 -4.387 11.910 1.00 93.94 180 LEU A C 1
ATOM 1484 O O . LEU A 1 180 ? -8.444 -5.252 12.477 1.00 93.94 180 LEU A O 1
ATOM 1488 N N . GLU A 1 181 ? -10.430 -4.342 12.016 1.00 92.69 181 GLU A N 1
ATOM 1489 C CA . GLU A 1 181 ? -11.183 -5.314 12.819 1.00 92.69 181 GLU A CA 1
ATOM 1490 C C . GLU A 1 181 ? -11.134 -6.731 12.231 1.00 92.69 181 GLU A C 1
ATOM 1492 O O . GLU A 1 181 ? -11.010 -7.699 12.977 1.00 92.69 181 GLU A O 1
ATOM 1497 N N . VAL A 1 182 ? -11.157 -6.880 10.900 1.00 92.19 182 VAL A N 1
ATOM 1498 C CA . VAL A 1 182 ? -10.971 -8.193 10.245 1.00 92.19 182 VAL A CA 1
ATOM 1499 C C . VAL A 1 182 ? -9.625 -8.810 10.630 1.00 92.19 182 VAL A C 1
ATOM 1501 O O . VAL A 1 182 ? -9.558 -9.969 11.025 1.00 92.19 182 VAL A O 1
ATOM 1504 N N . THR A 1 183 ? -8.557 -8.014 10.584 1.00 86.81 183 THR A N 1
ATOM 1505 C CA . THR A 1 183 ? -7.191 -8.482 10.869 1.00 86.81 183 THR A CA 1
ATOM 1506 C C . THR A 1 183 ? -6.928 -8.768 12.353 1.00 86.81 183 THR A C 1
ATOM 1508 O O . THR A 1 183 ? -5.954 -9.446 12.662 1.00 86.81 183 THR A O 1
ATOM 1511 N N . LYS A 1 184 ? -7.797 -8.320 13.274 1.00 82.62 184 LYS A N 1
ATOM 1512 C CA . LYS A 1 184 ? -7.733 -8.649 14.714 1.00 82.62 184 LYS A CA 1
ATOM 1513 C C . LYS A 1 184 ? -8.399 -9.978 15.084 1.00 82.62 184 LYS A C 1
ATOM 1515 O O . LYS A 1 184 ? -8.066 -10.541 16.123 1.00 82.62 184 LYS A O 1
ATOM 1520 N N . LYS A 1 185 ? -9.359 -10.454 14.283 1.00 66.56 185 LYS A N 1
ATOM 1521 C CA . LYS A 1 185 ? -10.180 -11.641 14.600 1.00 66.56 185 LYS A CA 1
ATOM 1522 C C . LYS A 1 185 ? -9.453 -12.972 14.413 1.00 66.56 185 LYS A C 1
ATOM 1524 O O . LYS A 1 185 ? -9.948 -13.991 14.875 1.00 66.56 185 LYS A O 1
ATOM 1529 N N . ILE A 1 186 ? -8.301 -12.955 13.754 1.00 60.00 186 ILE A N 1
ATOM 1530 C CA . ILE A 1 186 ? -7.477 -14.135 13.502 1.00 60.00 186 ILE A CA 1
ATOM 1531 C C . ILE A 1 186 ? -6.275 -14.036 14.445 1.00 60.00 186 ILE A C 1
ATOM 1533 O O . ILE A 1 186 ? -5.274 -13.396 14.122 1.00 60.00 186 ILE A O 1
ATOM 1537 N N . LYS A 1 187 ? -6.444 -14.565 15.659 1.00 46.38 187 LYS A N 1
ATOM 1538 C CA . LYS A 1 187 ? -5.383 -14.750 16.655 1.00 46.38 187 LYS A CA 1
ATOM 1539 C C . LYS A 1 187 ? -5.045 -16.224 16.758 1.00 46.38 187 LYS A C 1
ATOM 1541 O O . LYS A 1 187 ? -6.009 -17.017 16.817 1.00 46.38 187 LYS A O 1
#

Secondary structure (DSSP, 8-state):
---------------TTSS-EEEEEEES-TTSSS-EEEEEEEESS--EEEEEE-HHHHHHHHHHHTGGG-HHHHHHHHHHHHHTT-GGG-SEEEEES-S-HHHHHHHHHHHTTT-HHHHTSEEEEHHHHHHHHT-TT---SSHHHHHHHHHHTTS-HHHHSSSSPP-BPP--HHHHHHHHHHHHS--